Protein AF-A0A6U8JDJ1-F1 (afdb_monomer_lite)

Sequence (340 aa):
MARESPPPYQLLPGDPFNLTLGVLVASLLAACKRVPGLAPLVQWQLNAYTNWNLIFIMLRLALKQKQWDPFLAVNSVGILVGFRTAMAQGIDENMRTKIRHLGLPLSRRTFVCLDHLLHTVPPALLVSHLVRRRKRVPLLNIVYVIGLSTWFNFRQSGLAHAPRRVPRLPELPMVCVHRQSGHLDASEIYVPHPWRRTWAREAASHPCRKPPWPLTSSLRRAASCARCPAEPSISHNFRRVQVSILVGCAATPPLVDALIRKERWRVLALASAMLLPYLSSSLDPRLRQRYFFEFQLQRLRKEEESRTCEDAPRSVTPGGAFRSRPTGARQVGRCNTTEL

Radius of gyration: 26.6 Å; chains: 1; bounding box: 69×68×70 Å

Secondary structure (DSSP, 8-state):
---PPPPTT--STT-TT-HHHHHHHHHHHHHGGG-TT--HHHHHHHT-HHHHHHHHHHHHHHTT-GGGHHHHHHHHHHHHHHHHHHHHTTHHHHHHHHHHHTT----HHHHHHHHHHHHTHHHHHHHHHHHHTT----THHHHHHHHHHHHHHHHHHGGG-S------PPP--------------GGG-SS--TTHHHHHHHHHHS--PPPSS---HHHHHHHHTT------SHHHHHHHHHHHHHHHHHHHHHHHHHHHHT-HHHHHHHHHHHHHHHHHHHT-HHHHHHHHHHHHHHHHHHHHHHHHHHSS----------------------------

Foldseek 3Di:
DDPDDAQFPQPDPPPNQSVVVVVVLLVVLLVCLDDPPDDPVVNLCSLDPLNSLVVVVVCCVVSVRLSCLLLSLLLLLLQLLLVLLQVLLPVLVVLQVLCVVSVHRDDSVRSVVVCCVSRVVRNVVSLVVCLVVVNFRDLVSLVVSVVSLLVSLCSVQVPLDPPPPPPDDPDDPDPDPDDPPRPPPCSSCSDPSLCNVVVVVVVVPPDPPDDPDDDDPVVVVVVVVPPPPPPPPPNPSSVLSVVLSSLSSNLRRQLSVCSNVVVVVSVVVSVVSSCVSSCVSNVDPVSNVVVVVVSVVVVVVVVVVVVCVVPPPPPPPPPPPDDDDDDDDDDDDDDDDDDD

Structure (mmCIF, N/CA/C/O backbone):
data_AF-A0A6U8JDJ1-F1
#
_entry.id   AF-A0A6U8JDJ1-F1
#
loop_
_atom_site.group_PDB
_atom_site.id
_atom_site.type_symbol
_atom_site.label_atom_id
_atom_site.label_alt_id
_atom_site.label_comp_id
_atom_site.label_asym_id
_atom_site.label_entity_id
_atom_site.label_seq_id
_atom_site.pdbx_PDB_ins_code
_atom_site.Cartn_x
_atom_site.Cartn_y
_atom_site.Cartn_z
_atom_site.occupancy
_atom_site.B_iso_or_equiv
_atom_site.auth_seq_id
_at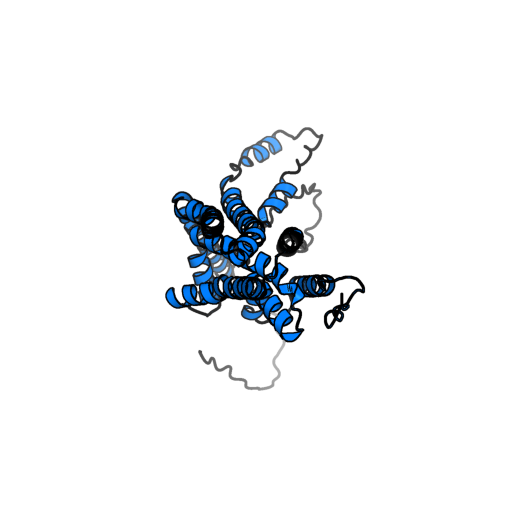om_site.auth_comp_id
_atom_site.auth_asym_id
_atom_site.auth_atom_id
_atom_site.pdbx_PDB_model_num
ATOM 1 N N . MET A 1 1 ? -11.623 -4.518 35.419 1.00 47.91 1 MET A N 1
ATOM 2 C CA . MET A 1 1 ? -11.451 -4.755 33.968 1.00 47.91 1 MET A CA 1
ATOM 3 C C . MET A 1 1 ? -10.901 -6.160 33.791 1.00 47.91 1 MET A C 1
ATOM 5 O O . MET A 1 1 ? -9.871 -6.450 34.384 1.00 47.91 1 MET A O 1
ATOM 9 N N . ALA A 1 2 ? -11.596 -7.045 33.071 1.00 54.41 2 ALA A N 1
ATOM 10 C CA . ALA A 1 2 ? -11.065 -8.377 32.779 1.00 54.41 2 ALA A CA 1
ATOM 11 C C . ALA A 1 2 ? -9.765 -8.234 31.968 1.00 54.41 2 ALA A C 1
ATOM 13 O O . ALA A 1 2 ? -9.735 -7.463 31.008 1.00 54.41 2 ALA A O 1
ATOM 14 N N . ARG A 1 3 ? -8.688 -8.925 32.368 1.00 67.31 3 ARG A N 1
ATOM 15 C CA . ARG A 1 3 ? -7.466 -9.001 31.554 1.00 67.31 3 ARG A CA 1
ATOM 16 C C . ARG A 1 3 ? -7.842 -9.684 30.241 1.00 67.31 3 ARG A C 1
ATOM 18 O O . ARG A 1 3 ? -8.241 -10.846 30.259 1.00 67.31 3 ARG A O 1
ATOM 25 N N . GLU A 1 4 ? -7.744 -8.965 29.125 1.00 75.00 4 GLU A N 1
ATOM 26 C CA . GLU A 1 4 ? -7.825 -9.600 27.811 1.00 75.00 4 GLU A CA 1
ATOM 27 C C . GLU A 1 4 ? -6.741 -10.681 27.740 1.00 75.00 4 GLU A C 1
ATOM 29 O O . GLU A 1 4 ? -5.595 -10.456 28.141 1.00 75.00 4 GLU A O 1
ATOM 34 N N . SER A 1 5 ? -7.115 -11.873 27.274 1.00 79.62 5 SER A N 1
ATOM 35 C CA . SER A 1 5 ? -6.155 -12.945 27.021 1.00 79.62 5 SER A CA 1
ATOM 36 C C . SER A 1 5 ? -5.061 -12.433 26.078 1.00 79.62 5 SER A C 1
ATOM 38 O O . SER A 1 5 ? -5.398 -11.720 25.124 1.00 79.62 5 SER A O 1
ATOM 40 N N . PRO A 1 6 ? -3.784 -12.802 26.294 1.00 82.50 6 PRO A N 1
ATOM 41 C CA . PRO A 1 6 ? -2.705 -12.371 25.418 1.00 82.50 6 PRO A CA 1
ATOM 42 C C . PRO A 1 6 ? -3.015 -12.749 23.961 1.00 82.50 6 PRO A C 1
ATOM 44 O O . PRO A 1 6 ? -3.650 -13.784 23.712 1.00 82.50 6 PRO A O 1
ATOM 47 N N . PRO A 1 7 ? -2.610 -11.920 22.984 1.00 84.44 7 PRO A N 1
ATOM 48 C CA . PRO A 1 7 ? -2.824 -12.242 21.585 1.00 84.44 7 PRO A CA 1
ATOM 49 C C . PRO A 1 7 ? -2.149 -13.579 21.237 1.00 84.44 7 PRO A C 1
ATOM 51 O O . PRO A 1 7 ? -1.075 -13.888 21.759 1.00 84.44 7 PRO A O 1
ATOM 54 N N . PRO A 1 8 ? -2.747 -14.391 20.348 1.00 84.56 8 PRO A N 1
ATOM 55 C CA . PRO A 1 8 ? -2.144 -15.657 19.948 1.00 84.56 8 PRO A CA 1
ATOM 56 C C . PRO A 1 8 ? -0.771 -15.407 19.312 1.00 84.56 8 PRO A C 1
ATOM 58 O O . PRO A 1 8 ? -0.584 -14.405 18.622 1.00 84.56 8 PRO A O 1
ATOM 61 N N . TYR A 1 9 ? 0.184 -16.318 19.515 1.00 86.25 9 TYR A N 1
ATOM 62 C CA . TYR A 1 9 ? 1.546 -16.212 18.966 1.00 86.25 9 TYR A CA 1
ATOM 63 C C . TYR A 1 9 ? 2.287 -14.920 19.365 1.00 86.25 9 TYR A C 1
ATOM 65 O O . TYR A 1 9 ? 3.075 -14.385 18.580 1.00 86.25 9 TYR A O 1
ATOM 73 N N . GLN A 1 10 ? 2.011 -14.378 20.556 1.00 88.31 10 GLN A N 1
ATOM 74 C CA . GLN A 1 10 ? 2.751 -13.239 21.094 1.00 88.31 10 GLN A CA 1
ATOM 75 C C . GLN A 1 10 ? 4.210 -13.637 21.339 1.00 88.31 10 GLN A C 1
ATOM 77 O O . GLN A 1 10 ? 4.482 -14.534 22.132 1.00 88.31 10 GLN A O 1
ATOM 82 N N . LEU A 1 11 ? 5.142 -12.973 20.648 1.00 86.56 11 LEU A N 1
ATOM 83 C CA . LEU A 1 11 ? 6.570 -13.296 20.756 1.00 86.56 11 LEU A CA 1
ATOM 84 C C . LEU A 1 11 ? 7.240 -12.652 21.974 1.00 86.56 11 LEU A C 1
ATOM 86 O O . LEU A 1 11 ? 8.159 -13.235 22.539 1.00 86.56 11 LEU A O 1
ATOM 90 N N . LEU A 1 12 ? 6.797 -11.454 22.367 1.00 87.38 12 LEU A N 1
ATOM 91 C CA . LEU A 1 12 ? 7.345 -10.722 23.509 1.00 87.38 12 LEU A CA 1
ATOM 92 C C . LEU A 1 12 ? 6.246 -10.406 24.530 1.00 87.38 12 LEU A C 1
ATOM 94 O O . LEU A 1 12 ? 5.238 -9.790 24.159 1.00 87.38 12 LEU A O 1
ATOM 98 N N . PRO A 1 13 ? 6.436 -10.763 25.814 1.00 85.44 13 PRO A N 1
ATOM 99 C CA . PRO A 1 13 ? 5.569 -10.293 26.885 1.00 85.44 13 PRO A CA 1
ATOM 100 C C . PRO A 1 13 ? 5.524 -8.761 26.895 1.00 85.44 13 PRO A C 1
ATOM 102 O O . PRO A 1 13 ? 6.560 -8.103 26.860 1.00 85.44 13 PRO A O 1
ATOM 105 N N . GLY A 1 14 ? 4.322 -8.187 26.929 1.00 84.56 14 GLY A N 1
ATOM 106 C CA . GLY A 1 14 ? 4.145 -6.731 26.961 1.00 84.56 14 GLY A CA 1
ATOM 107 C C . GLY A 1 14 ? 4.089 -6.040 25.596 1.00 84.56 14 GLY A C 1
ATOM 108 O O . GLY A 1 14 ? 3.988 -4.820 25.564 1.00 84.56 14 GLY A O 1
ATOM 109 N N . ASP A 1 15 ? 4.089 -6.780 24.482 1.00 84.31 15 ASP A N 1
ATOM 110 C CA . ASP A 1 15 ? 3.757 -6.238 23.157 1.00 84.31 15 ASP A CA 1
ATOM 111 C C . ASP A 1 15 ? 2.248 -6.400 22.874 1.00 84.31 15 ASP A C 1
ATOM 113 O O . ASP A 1 15 ? 1.834 -7.443 22.353 1.00 84.31 15 ASP A O 1
ATOM 117 N N . PRO A 1 16 ? 1.391 -5.411 23.208 1.00 81.69 16 PRO A N 1
ATOM 118 C CA . PRO A 1 16 ? -0.062 -5.539 23.060 1.00 81.69 16 PRO A CA 1
ATOM 119 C C . PRO A 1 16 ? -0.509 -5.629 21.595 1.00 81.69 16 PRO A C 1
ATOM 121 O O . PRO A 1 16 ? -1.644 -6.010 21.309 1.00 81.69 16 PRO A O 1
ATOM 124 N N . PHE A 1 17 ? 0.366 -5.272 20.655 1.00 84.62 17 PHE A N 1
ATOM 125 C CA . PHE A 1 17 ? 0.072 -5.240 19.229 1.00 84.62 17 PHE A CA 1
ATOM 126 C C . PHE A 1 17 ? 0.720 -6.409 18.469 1.00 84.62 17 PHE A C 1
ATOM 128 O O . PHE A 1 17 ? 0.460 -6.568 17.277 1.00 84.62 17 PHE A O 1
ATOM 135 N N . ASN A 1 18 ? 1.512 -7.254 19.140 1.00 88.56 18 ASN A N 1
ATOM 136 C CA . ASN A 1 18 ? 2.359 -8.280 18.520 1.00 88.56 18 ASN A CA 1
ATOM 137 C C . ASN A 1 18 ? 3.120 -7.730 17.294 1.00 88.56 18 ASN A C 1
ATOM 139 O O . ASN A 1 18 ? 3.155 -8.344 16.222 1.00 88.56 18 ASN A O 1
ATOM 143 N N . LEU A 1 19 ? 3.644 -6.510 17.432 1.00 82.31 19 LEU A N 1
ATOM 144 C CA . LEU A 1 19 ? 4.438 -5.815 16.425 1.00 82.31 19 LEU A CA 1
ATOM 145 C C . LEU A 1 19 ? 5.733 -6.555 16.142 1.00 82.31 19 LEU A C 1
ATOM 147 O O . LEU A 1 19 ? 6.158 -6.559 14.992 1.00 82.31 19 LEU A O 1
ATOM 151 N N . THR A 1 20 ? 6.331 -7.217 17.134 1.00 86.19 20 THR A N 1
ATOM 152 C CA . THR A 1 20 ? 7.557 -7.996 16.922 1.00 86.19 20 THR A CA 1
ATOM 153 C C . THR A 1 20 ? 7.346 -9.078 15.867 1.00 86.19 20 THR A C 1
ATOM 155 O O . THR A 1 20 ? 8.159 -9.205 14.952 1.00 86.19 20 THR A O 1
ATOM 158 N N . LEU A 1 21 ? 6.217 -9.797 15.914 1.00 89.06 21 LEU A N 1
ATOM 159 C CA . LEU A 1 21 ? 5.868 -10.767 14.874 1.00 89.06 21 LEU A CA 1
ATOM 160 C C . LEU A 1 21 ? 5.671 -10.082 13.512 1.00 89.06 21 LEU A C 1
ATOM 162 O O . LEU A 1 21 ? 6.158 -10.575 12.497 1.00 89.06 21 LEU A O 1
ATOM 166 N N . GLY A 1 22 ? 5.004 -8.926 13.485 1.00 86.00 22 GLY A N 1
ATOM 167 C CA . GLY A 1 22 ? 4.817 -8.146 12.259 1.00 86.00 22 GLY A CA 1
ATOM 168 C C . GLY A 1 22 ? 6.142 -7.702 11.626 1.00 86.00 22 GLY A C 1
ATOM 169 O O . GLY A 1 22 ? 6.340 -7.861 10.422 1.00 86.00 22 GLY A O 1
ATOM 170 N N . VAL A 1 23 ? 7.078 -7.202 12.437 1.00 82.81 23 VAL A N 1
ATOM 171 C CA . VAL A 1 23 ? 8.423 -6.780 12.015 1.00 82.81 23 VAL A CA 1
ATOM 172 C C . VAL A 1 23 ? 9.252 -7.970 11.533 1.00 82.81 23 VAL A C 1
ATOM 174 O O . VAL A 1 23 ? 9.941 -7.851 10.517 1.00 82.81 23 VAL A O 1
ATOM 177 N N . LEU A 1 24 ? 9.160 -9.123 12.202 1.00 87.38 24 LEU A N 1
ATOM 178 C CA . LEU A 1 24 ? 9.813 -10.359 11.769 1.00 87.38 24 LEU A CA 1
ATOM 179 C C . LEU A 1 24 ? 9.325 -10.768 10.373 1.00 87.38 24 LEU A C 1
ATOM 181 O O . LEU A 1 24 ? 10.136 -10.955 9.469 1.00 87.38 24 LEU A O 1
ATOM 185 N N . VAL A 1 25 ? 8.005 -10.830 10.171 1.00 88.75 25 VAL A N 1
ATOM 186 C CA . VAL A 1 25 ? 7.391 -11.151 8.872 1.00 88.75 25 VAL A CA 1
ATOM 187 C C . VAL A 1 25 ? 7.828 -10.156 7.798 1.00 88.75 25 VAL A C 1
ATOM 189 O O . VAL A 1 25 ? 8.240 -10.564 6.715 1.00 88.75 25 VAL A O 1
ATOM 192 N N . ALA A 1 26 ? 7.797 -8.855 8.095 1.00 82.75 26 ALA A N 1
ATOM 193 C CA . ALA A 1 26 ? 8.284 -7.815 7.189 1.00 82.75 26 ALA A CA 1
ATOM 194 C C . ALA A 1 26 ? 9.745 -8.038 6.786 1.00 82.75 26 ALA A C 1
ATOM 196 O O . ALA A 1 26 ? 10.100 -7.940 5.611 1.00 82.75 26 ALA A O 1
ATOM 197 N N . SER A 1 27 ? 10.595 -8.332 7.767 1.00 81.88 27 SER A N 1
ATOM 198 C CA . SER A 1 27 ? 12.024 -8.552 7.559 1.00 81.88 27 SER A CA 1
ATOM 199 C C . SER A 1 27 ? 12.274 -9.795 6.710 1.00 81.88 27 SER A C 1
ATOM 201 O O . SER A 1 27 ? 13.091 -9.744 5.791 1.00 81.88 27 SER A O 1
ATOM 203 N N . LEU A 1 28 ? 11.519 -10.872 6.951 1.00 85.75 28 LEU A N 1
ATOM 204 C CA . LEU A 1 28 ? 11.553 -12.092 6.146 1.00 85.75 28 LEU A CA 1
ATOM 205 C C . LEU A 1 28 ? 11.114 -11.825 4.706 1.00 85.75 28 LEU A C 1
ATOM 207 O O . LEU A 1 28 ? 11.851 -12.157 3.785 1.00 85.75 28 LEU A O 1
ATOM 211 N N . LEU A 1 29 ? 9.985 -11.145 4.488 1.00 83.81 29 LEU A N 1
ATOM 212 C CA . LEU A 1 29 ? 9.530 -10.772 3.143 1.00 83.81 29 LEU A CA 1
ATOM 213 C C . LEU A 1 29 ? 10.579 -9.933 2.398 1.00 83.81 29 LEU A C 1
ATOM 215 O O . LEU A 1 29 ? 10.871 -10.190 1.229 1.00 83.81 29 LEU A O 1
ATOM 219 N N . ALA A 1 30 ? 11.218 -8.985 3.090 1.00 78.31 30 ALA A N 1
ATOM 220 C CA . ALA A 1 30 ? 12.306 -8.192 2.525 1.00 78.31 30 ALA A CA 1
ATOM 221 C C . ALA A 1 30 ? 13.578 -9.004 2.235 1.00 78.31 30 ALA A C 1
ATOM 223 O O . ALA A 1 30 ? 14.316 -8.661 1.307 1.00 78.31 30 ALA A O 1
ATOM 224 N N . ALA A 1 31 ? 13.855 -10.058 3.004 1.00 81.12 31 ALA A N 1
ATOM 225 C CA . ALA A 1 31 ? 14.973 -10.969 2.769 1.00 81.12 31 ALA A CA 1
ATOM 226 C C . ALA A 1 31 ? 14.689 -11.939 1.607 1.00 81.12 31 ALA A C 1
ATOM 228 O O . ALA A 1 31 ? 15.566 -12.174 0.777 1.00 81.12 31 ALA A O 1
ATOM 229 N N . CYS A 1 32 ? 13.449 -12.415 1.473 1.00 81.12 32 CYS A N 1
ATOM 230 C CA . CYS A 1 32 ? 13.005 -13.344 0.428 1.00 81.12 32 CYS A CA 1
ATOM 231 C C . CYS A 1 32 ? 12.887 -12.710 -0.972 1.00 81.12 32 CYS A C 1
ATOM 233 O O . CYS A 1 32 ? 12.524 -13.382 -1.934 1.00 81.12 32 CYS A O 1
ATOM 235 N N . LYS A 1 33 ? 13.241 -11.430 -1.124 1.00 73.06 33 LYS A N 1
ATOM 236 C CA . LYS A 1 33 ? 13.216 -10.695 -2.397 1.00 73.06 33 LYS A CA 1
ATOM 237 C C . LYS A 1 33 ? 14.041 -11.369 -3.517 1.00 73.06 33 LYS A C 1
ATOM 239 O O . LYS A 1 33 ? 13.756 -11.217 -4.706 1.00 73.06 33 LYS A O 1
ATOM 244 N N . ARG A 1 34 ? 15.117 -12.073 -3.154 1.00 72.81 34 ARG A N 1
ATOM 245 C CA . ARG A 1 34 ? 16.086 -12.666 -4.093 1.00 72.81 34 ARG A CA 1
ATOM 246 C C . ARG A 1 34 ? 16.397 -14.116 -3.739 1.00 72.81 34 ARG A C 1
ATOM 248 O O . ARG A 1 34 ? 17.555 -14.469 -3.550 1.00 72.81 34 ARG A O 1
ATOM 255 N N . VAL A 1 35 ? 15.364 -14.943 -3.634 1.00 81.25 35 VAL A N 1
ATOM 256 C CA . VAL A 1 35 ? 15.566 -16.392 -3.528 1.00 81.25 35 VAL A CA 1
ATOM 257 C C . VAL A 1 35 ? 15.955 -16.922 -4.918 1.00 81.25 35 VAL A C 1
ATOM 259 O O . VAL A 1 35 ? 15.162 -16.773 -5.854 1.00 81.25 35 VAL A O 1
ATOM 262 N N . PRO A 1 36 ? 17.172 -17.473 -5.093 1.00 82.75 36 PRO A N 1
ATOM 263 C CA . PRO A 1 36 ? 17.587 -18.051 -6.366 1.00 82.75 36 PRO A CA 1
ATOM 264 C C . PRO A 1 36 ? 16.694 -19.245 -6.729 1.00 82.75 36 PRO A C 1
ATOM 266 O O . PRO A 1 36 ? 16.242 -19.977 -5.852 1.00 82.75 36 PRO A O 1
ATOM 269 N N . GLY A 1 37 ? 16.430 -19.428 -8.024 1.00 85.19 37 GLY A N 1
ATOM 270 C CA . GLY A 1 37 ? 15.608 -20.532 -8.532 1.00 85.19 37 GLY A CA 1
ATOM 271 C C . GLY A 1 37 ? 14.093 -20.297 -8.509 1.00 85.19 37 GLY A C 1
ATOM 272 O O . GLY A 1 37 ? 13.351 -21.141 -9.002 1.00 85.19 37 GLY A O 1
ATOM 273 N N . LEU A 1 38 ? 13.605 -19.159 -7.995 1.00 81.94 38 LEU A N 1
ATOM 274 C CA . LEU A 1 38 ? 12.189 -18.805 -8.134 1.00 81.94 38 LEU A CA 1
ATOM 275 C C . LEU A 1 38 ? 11.850 -18.396 -9.570 1.00 81.94 38 LEU A C 1
ATOM 277 O O . LEU A 1 38 ? 12.610 -17.682 -10.224 1.00 81.94 38 LEU A O 1
ATOM 281 N N . ALA A 1 39 ? 10.654 -18.779 -10.025 1.00 83.12 39 ALA A N 1
ATOM 282 C CA . ALA A 1 39 ? 10.122 -18.315 -11.300 1.00 83.12 39 ALA A CA 1
ATOM 283 C C . ALA A 1 39 ? 10.055 -16.769 -11.331 1.00 83.12 39 ALA A C 1
ATOM 285 O O . ALA A 1 39 ? 9.651 -16.164 -10.326 1.00 83.12 39 ALA A O 1
ATOM 286 N N . PRO A 1 40 ? 10.366 -16.111 -12.468 1.00 78.31 40 PRO A N 1
ATOM 287 C CA . PRO A 1 40 ? 10.390 -14.648 -12.570 1.00 78.31 40 PRO A CA 1
ATOM 288 C C . PRO A 1 40 ? 9.095 -13.975 -12.109 1.00 78.31 40 PRO A C 1
ATOM 290 O O . PRO A 1 40 ? 9.135 -12.932 -11.460 1.00 78.31 40 PRO A O 1
ATOM 293 N N . LEU A 1 41 ? 7.942 -14.599 -12.380 1.00 76.50 41 LEU A N 1
ATOM 294 C CA . LEU A 1 41 ? 6.643 -14.110 -11.926 1.00 76.50 41 LEU A CA 1
ATOM 295 C C . LEU A 1 41 ? 6.535 -14.110 -10.396 1.00 76.50 41 LEU A C 1
ATOM 297 O O . LEU A 1 41 ? 6.103 -13.121 -9.814 1.00 76.50 41 LEU A O 1
ATOM 301 N N . VAL A 1 42 ? 6.960 -15.185 -9.728 1.00 80.50 42 VAL A N 1
ATOM 302 C CA . VAL A 1 42 ? 6.922 -15.285 -8.260 1.00 80.50 42 VAL A CA 1
ATOM 303 C C . VAL A 1 42 ? 7.869 -14.266 -7.641 1.00 80.50 42 VAL A C 1
ATOM 305 O O . VAL A 1 42 ? 7.486 -13.538 -6.727 1.00 80.50 42 VAL A O 1
ATOM 308 N N . GLN A 1 43 ? 9.080 -14.147 -8.182 1.00 81.38 43 GLN A N 1
ATOM 309 C CA . GLN A 1 43 ? 10.039 -13.145 -7.730 1.00 81.38 43 GLN A CA 1
ATOM 310 C C . GLN A 1 43 ? 9.495 -11.722 -7.920 1.00 81.38 43 GLN A C 1
ATOM 312 O O . GLN A 1 43 ? 9.626 -10.874 -7.038 1.00 81.38 43 GLN A O 1
ATOM 317 N N . TRP A 1 44 ? 8.826 -11.461 -9.042 1.00 75.56 44 TRP A N 1
ATOM 318 C CA . TRP A 1 44 ? 8.152 -10.195 -9.302 1.00 75.56 44 TRP A CA 1
ATOM 319 C C . TRP A 1 44 ? 7.037 -9.911 -8.290 1.00 75.56 44 TRP A C 1
ATOM 321 O O . TRP A 1 44 ? 6.986 -8.809 -7.742 1.00 75.56 44 TRP A O 1
ATOM 331 N N . GLN A 1 45 ? 6.217 -10.908 -7.951 1.00 78.75 45 GLN A N 1
ATOM 332 C CA . GLN A 1 45 ? 5.194 -10.770 -6.915 1.00 78.75 45 GLN A CA 1
ATOM 333 C C . GLN A 1 45 ? 5.805 -10.563 -5.515 1.00 78.75 45 GLN A C 1
ATOM 335 O O . GLN A 1 45 ? 5.266 -9.788 -4.729 1.00 78.75 45 GLN A O 1
ATOM 340 N N . LEU A 1 46 ? 6.949 -11.172 -5.193 1.00 77.50 46 LEU A N 1
ATOM 341 C CA . LEU A 1 46 ? 7.666 -10.921 -3.933 1.00 77.50 46 LEU A CA 1
ATOM 342 C C . LEU A 1 46 ? 8.319 -9.534 -3.886 1.00 77.50 46 LEU A C 1
ATOM 344 O O . LEU A 1 46 ? 8.586 -9.019 -2.806 1.00 77.50 46 LEU A O 1
ATOM 348 N N . ASN A 1 47 ? 8.543 -8.903 -5.037 1.00 77.12 47 ASN A N 1
ATOM 349 C CA . ASN A 1 47 ? 9.035 -7.528 -5.133 1.00 77.12 47 ASN A CA 1
ATOM 350 C C . ASN A 1 47 ? 7.923 -6.479 -4.992 1.00 77.12 47 ASN A C 1
ATOM 352 O O . ASN A 1 47 ? 8.211 -5.286 -4.852 1.00 77.12 47 ASN A O 1
ATOM 356 N N . ALA A 1 48 ? 6.663 -6.908 -5.046 1.00 77.06 48 ALA A N 1
ATOM 357 C CA . ALA A 1 48 ? 5.498 -6.051 -4.985 1.00 77.06 48 ALA A CA 1
ATOM 358 C C . ALA A 1 48 ? 5.101 -5.730 -3.544 1.00 77.06 48 ALA A C 1
ATOM 360 O O . ALA A 1 48 ? 4.584 -6.574 -2.815 1.00 77.06 48 ALA A O 1
ATOM 361 N N . TYR A 1 49 ? 5.244 -4.462 -3.163 1.00 72.94 49 TYR A N 1
ATOM 362 C CA . TYR A 1 49 ? 4.809 -3.984 -1.849 1.00 72.94 49 TYR A CA 1
ATOM 363 C C . TYR A 1 49 ? 3.315 -4.236 -1.577 1.00 72.94 49 TYR A C 1
ATOM 365 O O . TYR A 1 49 ? 2.890 -4.497 -0.454 1.00 72.94 49 TYR A O 1
ATOM 373 N N . THR A 1 50 ? 2.511 -4.197 -2.632 1.00 78.62 50 THR A N 1
ATOM 374 C CA . THR A 1 50 ? 1.064 -4.413 -2.588 1.00 78.62 50 THR A CA 1
ATOM 375 C C . THR A 1 50 ? 0.732 -5.848 -2.208 1.00 78.62 50 THR A C 1
ATOM 377 O O . THR A 1 50 ? -0.151 -6.080 -1.385 1.00 78.62 50 THR A O 1
ATOM 380 N N . ASN A 1 51 ? 1.525 -6.806 -2.685 1.00 84.12 51 ASN A N 1
ATOM 381 C CA . ASN A 1 51 ? 1.403 -8.195 -2.270 1.00 84.12 51 ASN A CA 1
ATOM 382 C C . ASN A 1 51 ? 1.849 -8.406 -0.838 1.00 84.12 51 ASN A C 1
ATOM 384 O O . ASN A 1 51 ? 1.261 -9.230 -0.154 1.00 84.12 51 ASN A O 1
ATOM 388 N N . TRP A 1 52 ? 2.840 -7.663 -0.348 1.00 85.69 52 TRP A N 1
ATOM 389 C CA . TRP A 1 52 ? 3.204 -7.754 1.064 1.00 85.69 52 TRP A CA 1
ATOM 390 C C . TRP A 1 52 ? 2.055 -7.307 1.952 1.00 85.69 52 TRP A C 1
ATOM 392 O O . TRP A 1 52 ? 1.760 -7.982 2.931 1.00 85.69 52 TRP A O 1
ATOM 402 N N . ASN A 1 53 ? 1.343 -6.240 1.579 1.00 89.31 53 ASN A N 1
ATOM 403 C CA . ASN A 1 53 ? 0.135 -5.836 2.291 1.00 89.31 53 ASN A CA 1
ATOM 404 C C . ASN A 1 53 ? -0.931 -6.945 2.292 1.00 89.31 53 ASN A C 1
ATOM 406 O O . ASN A 1 53 ? -1.521 -7.225 3.333 1.00 89.31 53 ASN A O 1
ATOM 410 N N . LEU A 1 54 ? -1.132 -7.631 1.163 1.00 90.44 54 LEU A N 1
ATOM 411 C CA . LEU A 1 54 ? -2.028 -8.788 1.104 1.00 90.44 54 LEU A CA 1
ATOM 412 C C . LEU A 1 54 ? -1.538 -9.959 1.956 1.00 90.44 54 LEU A C 1
ATOM 414 O O . LEU A 1 54 ? -2.335 -10.540 2.681 1.00 90.44 54 LEU A O 1
ATOM 418 N N . ILE A 1 55 ? -0.244 -10.279 1.928 1.00 90.31 55 ILE A N 1
ATOM 419 C CA . ILE A 1 55 ? 0.355 -11.324 2.766 1.00 90.31 55 ILE A CA 1
ATOM 420 C C . ILE A 1 55 ? 0.147 -10.987 4.242 1.00 90.31 55 ILE A C 1
ATOM 422 O O . ILE A 1 55 ? -0.277 -11.846 5.006 1.00 90.31 55 ILE A O 1
ATOM 426 N N . PHE A 1 56 ? 0.362 -9.736 4.644 1.00 91.12 56 PHE A N 1
ATOM 427 C CA . PHE A 1 56 ? 0.090 -9.285 6.003 1.00 91.12 56 PHE A CA 1
ATOM 428 C C . PHE A 1 56 ? -1.384 -9.438 6.391 1.00 91.12 56 PHE A C 1
ATOM 430 O O . PHE A 1 56 ? -1.677 -9.871 7.505 1.00 91.12 56 PHE A O 1
ATOM 437 N N . ILE A 1 57 ? -2.314 -9.134 5.483 1.00 93.44 57 ILE A N 1
ATOM 438 C CA . ILE A 1 57 ? -3.748 -9.356 5.705 1.00 93.44 57 ILE A CA 1
ATOM 439 C C . ILE A 1 57 ? -4.046 -10.854 5.835 1.00 93.44 57 ILE A C 1
ATOM 441 O O . ILE A 1 57 ? -4.720 -11.253 6.782 1.00 93.44 57 ILE A O 1
ATOM 445 N N . MET A 1 58 ? -3.512 -11.693 4.948 1.00 93.56 58 MET A N 1
ATOM 446 C CA . MET A 1 58 ? -3.698 -13.147 4.984 1.00 93.56 58 MET A CA 1
ATOM 447 C C . MET A 1 58 ? -3.130 -13.757 6.268 1.00 93.56 58 MET A C 1
ATOM 449 O O . MET A 1 58 ? -3.817 -14.529 6.932 1.00 93.56 58 MET A O 1
ATOM 453 N N . LEU A 1 59 ? -1.925 -13.356 6.681 1.00 93.00 59 LEU A N 1
ATOM 454 C CA . LEU A 1 59 ? -1.314 -13.776 7.943 1.00 93.00 59 LEU A CA 1
ATOM 455 C C . LEU A 1 59 ? -2.113 -13.285 9.144 1.00 93.00 59 LEU A C 1
ATOM 457 O O . LEU A 1 59 ? -2.327 -14.044 10.085 1.00 93.00 59 LEU A O 1
ATOM 461 N N . ARG A 1 60 ? -2.637 -12.056 9.100 1.00 93.38 60 ARG A N 1
ATOM 462 C CA . ARG A 1 60 ? -3.565 -11.569 10.122 1.00 93.38 60 ARG A CA 1
ATOM 463 C C . ARG A 1 60 ? -4.782 -12.480 10.240 1.00 93.38 60 ARG A C 1
ATOM 465 O O . ARG A 1 60 ? -5.221 -12.742 11.360 1.00 93.38 60 ARG A O 1
ATOM 472 N N . LEU A 1 61 ? -5.369 -12.913 9.119 1.00 94.31 61 LEU A N 1
ATOM 473 C CA . LEU A 1 61 ? -6.531 -13.807 9.123 1.00 94.31 61 LEU A CA 1
ATOM 474 C C . LEU A 1 61 ? -6.152 -15.182 9.690 1.00 94.31 61 LEU A C 1
ATOM 476 O O . LEU A 1 61 ? -6.787 -15.634 10.641 1.00 94.31 61 LEU A O 1
ATOM 480 N N . ALA A 1 62 ? -5.096 -15.795 9.152 1.00 94.06 62 ALA A N 1
ATOM 481 C CA . ALA A 1 62 ? -4.632 -17.131 9.518 1.00 94.06 62 ALA A CA 1
ATOM 482 C C . ALA A 1 62 ? -4.209 -17.225 10.992 1.00 94.06 62 ALA A C 1
ATOM 484 O O . ALA A 1 62 ? -4.639 -18.122 11.712 1.00 94.06 62 ALA A O 1
ATOM 485 N N . LEU A 1 63 ? -3.430 -16.253 11.468 1.00 92.62 63 LEU A N 1
ATOM 486 C CA . LEU A 1 63 ? -2.899 -16.215 12.832 1.00 92.62 63 LEU A CA 1
ATOM 487 C C . LEU A 1 63 ? -3.830 -15.493 13.816 1.00 92.62 63 LEU A C 1
ATOM 489 O O . LEU A 1 63 ? -3.452 -15.270 14.964 1.00 92.62 63 LEU A O 1
ATOM 493 N N . LYS A 1 64 ? -5.034 -15.092 13.379 1.00 92.75 64 LYS A N 1
ATOM 494 C CA . LYS A 1 64 ? -6.050 -14.388 14.185 1.00 92.75 64 LYS A CA 1
ATOM 495 C C . LYS A 1 64 ? -5.537 -13.101 14.866 1.00 92.75 64 LYS A C 1
ATOM 497 O O . LYS A 1 64 ? -6.039 -12.718 15.923 1.00 92.75 64 LYS A O 1
ATOM 502 N N . GLN A 1 65 ? -4.604 -12.381 14.237 1.00 93.31 65 GLN A N 1
ATOM 503 C CA . GLN A 1 65 ? -3.955 -11.171 14.777 1.00 93.31 65 GLN A CA 1
ATOM 504 C C . GLN A 1 65 ? -4.833 -9.910 14.633 1.00 93.31 65 GLN A C 1
ATOM 506 O O . GLN A 1 65 ? -4.484 -8.952 13.944 1.00 93.31 65 GLN A O 1
ATOM 511 N N . LYS A 1 66 ? -6.017 -9.878 15.261 1.00 92.50 66 LYS A N 1
ATOM 512 C CA . LYS A 1 66 ? -6.975 -8.744 15.169 1.00 92.50 66 LYS A CA 1
ATOM 513 C C . LYS A 1 66 ? -6.384 -7.398 15.619 1.00 92.50 66 LYS A C 1
ATOM 515 O O . LYS A 1 66 ? -6.908 -6.330 15.289 1.00 92.50 66 LYS A O 1
ATOM 520 N N . GLN A 1 67 ? -5.332 -7.422 16.422 1.00 91.69 67 GLN A N 1
ATOM 521 C CA . GLN A 1 67 ? -4.622 -6.236 16.872 1.00 91.69 67 GLN A CA 1
ATOM 522 C C . GLN A 1 67 ? -3.805 -5.560 15.760 1.00 91.69 67 GLN A C 1
ATOM 524 O O . GLN A 1 67 ? -3.524 -4.375 15.892 1.00 91.69 67 GLN A O 1
ATOM 529 N N . TRP A 1 68 ? -3.540 -6.243 14.637 1.00 94.69 68 TRP A N 1
ATOM 530 C CA . TRP A 1 68 ? -2.906 -5.655 13.450 1.00 94.69 68 TRP A CA 1
ATOM 531 C C . TRP A 1 68 ? -3.860 -4.799 12.605 1.00 94.69 68 TRP A C 1
ATOM 533 O O . TRP A 1 68 ? -3.392 -4.019 11.783 1.00 94.69 68 TRP A O 1
ATOM 543 N N . ASP A 1 69 ? -5.184 -4.892 12.802 1.00 95.31 69 ASP A N 1
ATOM 544 C CA . ASP A 1 69 ? -6.175 -4.170 11.980 1.00 95.31 69 ASP A CA 1
ATOM 545 C C . ASP A 1 69 ? -5.883 -2.658 11.840 1.00 95.31 69 ASP A C 1
ATOM 547 O O . ASP A 1 69 ? -5.927 -2.164 10.713 1.00 95.31 69 ASP A O 1
ATOM 551 N N . PRO A 1 70 ? -5.544 -1.907 12.914 1.00 95.19 70 PRO A N 1
ATOM 552 C CA . PRO A 1 70 ? -5.198 -0.488 12.803 1.00 95.19 70 PRO A CA 1
ATOM 553 C C . PRO A 1 70 ? -3.949 -0.238 11.953 1.00 95.19 70 PRO A C 1
ATOM 555 O O . PRO A 1 70 ? -3.966 0.635 11.089 1.00 95.19 70 PRO A O 1
ATOM 558 N N . PHE A 1 71 ? -2.889 -1.025 12.159 1.00 94.44 71 PHE A N 1
ATOM 559 C CA . PHE A 1 71 ? -1.652 -0.946 11.380 1.00 94.44 71 PHE A CA 1
ATOM 560 C C . PHE A 1 71 ? -1.920 -1.206 9.893 1.00 94.44 71 PHE A C 1
ATOM 562 O O . PHE A 1 71 ? -1.539 -0.408 9.035 1.00 94.44 71 PHE A O 1
ATOM 569 N N . LEU A 1 72 ? -2.639 -2.290 9.590 1.00 94.94 72 LEU A N 1
ATOM 570 C CA . LEU A 1 72 ? -2.965 -2.677 8.220 1.00 94.94 72 LEU A CA 1
ATOM 571 C C . LEU A 1 72 ? -3.879 -1.663 7.540 1.00 94.94 72 LEU A C 1
ATOM 573 O O . LEU A 1 72 ? -3.734 -1.442 6.340 1.00 94.94 72 LEU A O 1
ATOM 577 N N . ALA A 1 73 ? -4.795 -1.031 8.278 1.00 97.00 73 ALA A N 1
ATOM 578 C CA . ALA A 1 73 ? -5.642 0.028 7.741 1.00 97.00 73 ALA A CA 1
ATOM 579 C C . ALA A 1 73 ? -4.808 1.247 7.329 1.00 97.00 73 ALA A C 1
ATOM 581 O O . ALA A 1 73 ? -4.922 1.690 6.188 1.00 97.00 73 ALA A O 1
ATOM 582 N N . VAL A 1 74 ? -3.924 1.735 8.211 1.00 96.50 74 VAL A N 1
ATOM 583 C CA . VAL A 1 74 ? -3.015 2.860 7.912 1.00 96.50 74 VAL A CA 1
ATOM 584 C C . VAL A 1 74 ? -2.143 2.533 6.705 1.00 96.50 74 VAL A C 1
ATOM 586 O O . VAL A 1 74 ? -2.054 3.332 5.774 1.00 96.50 74 VAL A O 1
ATOM 589 N N . ASN A 1 75 ? -1.557 1.333 6.679 1.00 94.56 75 ASN A N 1
ATOM 590 C CA . ASN A 1 75 ? -0.728 0.902 5.564 1.00 94.56 75 ASN A CA 1
ATOM 591 C C . ASN A 1 75 ? -1.511 0.832 4.247 1.00 94.56 75 ASN A C 1
ATOM 593 O O . ASN A 1 75 ? -1.080 1.371 3.231 1.00 94.56 75 ASN A O 1
ATOM 597 N N . SER A 1 76 ? -2.686 0.201 4.267 1.00 95.62 76 SER A N 1
ATOM 598 C CA . SER A 1 76 ? -3.516 0.003 3.077 1.00 95.62 76 SER A CA 1
ATOM 599 C C . SER A 1 76 ? -4.034 1.323 2.505 1.00 95.62 76 SER A C 1
ATOM 601 O O . SER A 1 76 ? -4.076 1.482 1.288 1.00 95.62 76 SER A O 1
ATOM 603 N N . VAL A 1 77 ? -4.404 2.288 3.354 1.00 97.38 77 VAL A N 1
ATOM 604 C CA . VAL A 1 77 ? -4.824 3.623 2.900 1.00 97.38 77 VAL A CA 1
ATOM 605 C C . VAL A 1 77 ? -3.631 4.404 2.348 1.00 97.38 77 VAL A C 1
ATOM 607 O O . VAL A 1 77 ? -3.749 5.007 1.283 1.00 97.38 77 VAL A O 1
ATOM 610 N N . GLY A 1 78 ? -2.467 4.343 3.005 1.00 95.19 78 GLY A N 1
ATOM 611 C CA . GLY A 1 78 ? -1.228 4.918 2.476 1.00 95.19 78 GLY A CA 1
ATOM 612 C C . GLY A 1 78 ? -0.890 4.376 1.083 1.00 95.19 78 GLY A C 1
ATOM 613 O O . GLY A 1 78 ? -0.638 5.154 0.163 1.00 95.19 78 GLY A O 1
ATOM 614 N N . ILE A 1 79 ? -0.972 3.053 0.897 1.00 92.50 79 ILE A N 1
ATOM 615 C CA . ILE A 1 79 ? -0.804 2.386 -0.405 1.00 92.50 79 ILE A CA 1
ATOM 616 C C . ILE A 1 79 ? -1.821 2.901 -1.416 1.00 92.50 79 ILE A C 1
ATOM 618 O O . ILE A 1 79 ? -1.424 3.284 -2.511 1.00 92.50 79 ILE A O 1
ATOM 622 N N . LEU A 1 80 ? -3.110 2.932 -1.070 1.00 95.12 80 LEU A N 1
ATOM 623 C CA . LEU A 1 80 ? -4.169 3.385 -1.970 1.00 95.12 80 LEU A CA 1
ATOM 624 C C . LEU A 1 80 ? -3.901 4.802 -2.486 1.00 95.12 80 L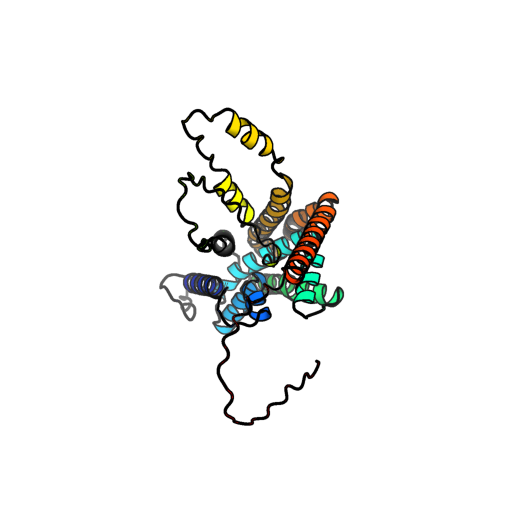EU A C 1
ATOM 626 O O . LEU A 1 80 ? -3.913 5.027 -3.696 1.00 95.12 80 LEU A O 1
ATOM 630 N N . VAL A 1 81 ? -3.641 5.750 -1.585 1.00 95.75 81 VAL A N 1
ATOM 631 C CA . VAL A 1 81 ? -3.412 7.155 -1.952 1.00 95.75 81 VAL A CA 1
ATOM 632 C C . VAL A 1 81 ? -2.117 7.296 -2.765 1.00 95.75 81 VAL A C 1
ATOM 634 O O . VAL A 1 81 ? -2.103 7.982 -3.792 1.00 95.75 81 VAL A O 1
ATOM 637 N N . GLY A 1 82 ? -1.069 6.561 -2.378 1.00 92.69 82 GLY A N 1
ATOM 638 C CA . GLY A 1 82 ? 0.187 6.428 -3.119 1.00 92.69 82 GLY A CA 1
ATOM 639 C C . GLY A 1 82 ? -0.001 5.952 -4.556 1.00 92.69 82 GLY A C 1
ATOM 640 O O . GLY A 1 82 ? 0.417 6.616 -5.506 1.00 92.69 82 GLY A O 1
ATOM 641 N N . PHE A 1 83 ? -0.664 4.811 -4.726 1.00 90.69 83 PHE A N 1
ATOM 642 C CA . PHE A 1 83 ? -0.869 4.188 -6.029 1.00 90.69 83 PHE A CA 1
ATOM 643 C C . PHE A 1 83 ? -1.779 5.007 -6.923 1.00 90.69 83 PHE A C 1
ATOM 645 O O . PHE A 1 83 ? -1.437 5.210 -8.080 1.00 90.69 83 PHE A O 1
ATOM 652 N N . ARG A 1 84 ? -2.891 5.546 -6.412 1.00 93.44 84 ARG A N 1
ATOM 653 C CA . ARG A 1 84 ? -3.762 6.418 -7.217 1.00 93.44 84 ARG A CA 1
ATOM 654 C C . ARG A 1 84 ? -2.982 7.620 -7.738 1.00 93.44 84 ARG A C 1
ATOM 656 O O . ARG A 1 84 ? -3.061 7.928 -8.925 1.00 93.44 84 ARG A O 1
ATOM 663 N N . THR A 1 85 ? -2.161 8.231 -6.887 1.00 92.50 85 THR A N 1
ATOM 664 C CA . THR A 1 85 ? -1.278 9.337 -7.279 1.00 92.50 85 THR A CA 1
ATOM 665 C C . THR A 1 85 ? -0.261 8.908 -8.340 1.00 92.50 85 THR A C 1
ATOM 667 O O . THR A 1 85 ? -0.072 9.624 -9.317 1.00 92.50 85 THR A O 1
ATOM 670 N N . ALA A 1 86 ? 0.352 7.730 -8.212 1.00 88.12 86 ALA A N 1
ATOM 671 C CA . ALA A 1 86 ? 1.274 7.202 -9.219 1.00 88.12 86 ALA A CA 1
ATOM 672 C C . ALA A 1 86 ? 0.573 6.863 -10.555 1.00 88.12 86 ALA A C 1
ATOM 674 O O . ALA A 1 86 ? 1.114 7.144 -11.623 1.00 88.12 86 ALA A O 1
ATOM 675 N N . MET A 1 87 ? -0.651 6.325 -10.518 1.00 88.25 87 MET A N 1
ATOM 676 C CA . MET A 1 87 ? -1.483 6.078 -11.707 1.00 88.25 87 MET A CA 1
ATOM 677 C C . MET A 1 87 ? -1.826 7.379 -12.430 1.00 88.25 87 MET A C 1
ATOM 679 O O . MET A 1 87 ? -1.721 7.441 -13.650 1.00 88.25 87 MET A O 1
ATOM 683 N N . ALA A 1 88 ? -2.124 8.458 -11.700 1.00 89.19 88 ALA A N 1
ATOM 684 C CA . ALA A 1 88 ? -2.317 9.779 -12.302 1.00 89.19 88 ALA A CA 1
ATOM 685 C C . ALA A 1 88 ? -1.079 10.289 -13.063 1.00 89.19 88 ALA A C 1
ATOM 687 O O . ALA A 1 88 ? -1.220 11.038 -14.033 1.00 89.19 88 ALA A O 1
ATOM 688 N N . GLN A 1 89 ? 0.116 9.858 -12.643 1.00 86.56 89 GLN A N 1
ATOM 689 C CA . GLN A 1 89 ? 1.392 10.173 -13.289 1.00 86.56 89 GLN A CA 1
ATOM 690 C C . GLN A 1 89 ? 1.702 9.274 -14.503 1.00 86.56 89 GLN A C 1
ATOM 692 O O . GLN A 1 89 ? 2.706 9.508 -15.168 1.00 86.56 89 GLN A O 1
ATOM 697 N N . GLY A 1 90 ? 0.852 8.290 -14.828 1.00 82.56 90 GLY A N 1
ATOM 698 C CA . GLY A 1 90 ? 1.006 7.415 -15.999 1.00 82.56 90 GLY A CA 1
ATOM 699 C C . GLY A 1 90 ? 1.751 6.103 -15.733 1.00 82.56 90 GLY A C 1
ATOM 700 O O . GLY A 1 90 ? 2.256 5.482 -16.666 1.00 82.56 90 GLY A O 1
ATOM 701 N N . ILE A 1 91 ? 1.857 5.665 -14.471 1.00 83.00 91 ILE A N 1
ATOM 702 C CA . ILE A 1 91 ? 2.485 4.369 -14.159 1.00 83.00 91 ILE A CA 1
ATOM 703 C C . ILE A 1 91 ? 1.657 3.168 -14.653 1.00 83.00 91 ILE A C 1
ATOM 705 O O . ILE A 1 91 ? 2.199 2.075 -14.814 1.00 83.00 91 ILE A O 1
ATOM 709 N N . ASP A 1 92 ? 0.359 3.353 -14.899 1.00 84.06 92 ASP A N 1
ATOM 710 C CA . ASP A 1 92 ? -0.565 2.298 -15.317 1.00 84.06 92 ASP A CA 1
ATOM 711 C C . ASP A 1 92 ? -0.120 1.635 -16.625 1.00 84.06 92 ASP A C 1
ATOM 713 O O . ASP A 1 92 ? -0.046 0.407 -16.705 1.00 84.06 92 ASP A O 1
ATOM 717 N N . GLU A 1 93 ? 0.248 2.430 -17.630 1.00 81.75 93 GLU A N 1
ATOM 718 C CA . GLU A 1 93 ? 0.678 1.903 -18.927 1.00 81.75 93 GLU A CA 1
ATOM 719 C C . GLU A 1 93 ? 2.029 1.180 -18.831 1.00 81.75 93 GLU A C 1
ATOM 721 O O . GLU A 1 93 ? 2.221 0.117 -19.431 1.00 81.75 93 GLU A O 1
ATOM 726 N N . ASN A 1 94 ? 2.936 1.690 -17.994 1.00 81.12 94 ASN A N 1
ATOM 727 C CA . ASN A 1 94 ? 4.229 1.056 -17.734 1.00 81.12 94 ASN A CA 1
ATOM 728 C C . ASN A 1 94 ? 4.047 -0.304 -17.048 1.00 81.12 94 ASN A C 1
ATOM 730 O O . ASN A 1 94 ? 4.675 -1.291 -17.438 1.00 81.12 94 ASN A O 1
ATOM 734 N N . MET A 1 95 ? 3.158 -0.384 -16.052 1.00 82.25 95 MET A N 1
ATOM 735 C CA . MET A 1 95 ? 2.835 -1.640 -15.375 1.00 82.25 95 MET A CA 1
ATOM 736 C C . MET A 1 95 ? 2.194 -2.638 -16.337 1.00 82.25 95 MET A C 1
ATOM 738 O O . MET A 1 95 ? 2.620 -3.791 -16.383 1.00 82.25 95 MET A O 1
ATOM 742 N N . ARG A 1 96 ? 1.220 -2.208 -17.147 1.00 86.75 96 ARG A N 1
ATOM 743 C CA . ARG A 1 96 ? 0.575 -3.070 -18.149 1.00 86.75 96 ARG A CA 1
ATOM 744 C C . ARG A 1 96 ? 1.568 -3.608 -19.171 1.00 86.75 96 ARG A C 1
ATOM 746 O O . ARG A 1 96 ? 1.533 -4.797 -19.480 1.00 86.75 96 ARG A O 1
ATOM 753 N N . THR A 1 97 ? 2.468 -2.761 -19.664 1.00 83.38 97 THR A N 1
ATOM 754 C CA . THR A 1 97 ? 3.486 -3.178 -20.635 1.00 83.38 97 THR A CA 1
ATOM 755 C C . THR A 1 97 ? 4.472 -4.158 -20.008 1.00 83.38 97 THR A C 1
ATOM 757 O O . THR A 1 97 ? 4.770 -5.194 -20.596 1.00 83.38 97 THR A O 1
ATOM 760 N N . LYS A 1 98 ? 4.907 -3.912 -18.767 1.00 80.31 98 LYS A N 1
ATOM 761 C CA . LYS A 1 98 ? 5.761 -4.848 -18.025 1.00 80.31 98 LYS A CA 1
ATOM 762 C C . LYS A 1 98 ? 5.083 -6.202 -17.804 1.00 80.31 98 LYS A C 1
ATOM 764 O O . LYS A 1 98 ? 5.711 -7.231 -18.012 1.00 80.31 98 LYS A O 1
ATOM 769 N N . ILE A 1 99 ? 3.807 -6.208 -17.426 1.00 83.56 99 ILE A N 1
ATOM 770 C CA . ILE A 1 99 ? 3.021 -7.434 -17.233 1.00 83.56 99 ILE A CA 1
ATOM 771 C C . ILE A 1 99 ? 2.874 -8.207 -18.555 1.00 83.56 99 ILE A C 1
ATOM 773 O O . ILE A 1 99 ? 3.036 -9.425 -18.576 1.00 83.56 99 ILE A O 1
ATOM 777 N N . ARG A 1 100 ? 2.698 -7.500 -19.680 1.00 86.31 100 ARG A N 1
ATOM 778 C CA . ARG A 1 100 ? 2.727 -8.105 -21.019 1.00 86.31 100 ARG A CA 1
ATOM 779 C C . ARG A 1 100 ? 4.074 -8.770 -21.321 1.00 86.31 100 ARG A C 1
ATOM 781 O O . ARG A 1 100 ? 4.077 -9.892 -21.811 1.00 86.31 100 ARG A O 1
ATOM 788 N N . HIS A 1 101 ? 5.199 -8.132 -20.990 1.00 82.19 101 HIS A N 1
ATOM 789 C CA . HIS A 1 101 ? 6.535 -8.726 -21.163 1.00 82.19 101 HIS A CA 1
ATOM 790 C C . HIS A 1 101 ? 6.788 -9.953 -20.276 1.00 82.19 101 HIS A C 1
ATOM 792 O O . HIS A 1 101 ? 7.645 -10.764 -20.601 1.00 82.19 101 HIS A O 1
ATOM 798 N N . LEU A 1 102 ? 6.038 -10.114 -19.183 1.00 80.69 102 LEU A N 1
ATOM 799 C CA . LEU A 1 102 ? 6.055 -11.326 -18.358 1.00 80.69 102 LEU A CA 1
ATOM 800 C C . LEU A 1 102 ? 5.166 -12.451 -18.926 1.00 80.69 102 LEU A C 1
ATOM 802 O O . LEU A 1 102 ? 4.947 -13.446 -18.242 1.00 80.69 102 LEU A O 1
ATOM 806 N N . GLY A 1 103 ? 4.629 -12.295 -20.142 1.00 86.81 103 GLY A N 1
ATOM 807 C CA . GLY A 1 103 ? 3.773 -13.290 -20.794 1.00 86.81 103 GLY A CA 1
ATOM 808 C C . GLY A 1 103 ? 2.308 -13.250 -20.354 1.00 86.81 103 GLY A C 1
ATOM 809 O O . GLY A 1 103 ? 1.555 -14.170 -20.650 1.00 86.81 103 GLY A O 1
ATOM 810 N N . LEU A 1 104 ? 1.876 -12.196 -19.652 1.00 87.50 104 LEU A N 1
ATOM 811 C CA . LEU A 1 104 ? 0.512 -12.066 -19.129 1.00 87.50 104 LEU A CA 1
ATOM 812 C C . LEU A 1 104 ? -0.177 -10.832 -19.732 1.00 87.50 104 LEU A C 1
ATOM 814 O O . LEU A 1 104 ? -0.289 -9.802 -19.073 1.00 87.50 104 LEU A O 1
ATOM 818 N N . PRO A 1 105 ? -0.633 -10.855 -20.994 1.00 90.94 105 PRO A N 1
ATOM 819 C CA . PRO A 1 105 ? -1.289 -9.696 -21.590 1.00 90.94 105 PRO A CA 1
ATOM 820 C C . PRO A 1 105 ? -2.621 -9.395 -20.883 1.00 90.94 105 PRO A C 1
ATOM 822 O O . PRO A 1 105 ? -3.613 -10.097 -21.051 1.00 90.94 105 PRO A O 1
ATOM 825 N N . LEU A 1 106 ? -2.667 -8.308 -20.107 1.00 89.00 106 LEU A N 1
ATOM 826 C CA . LEU A 1 106 ? -3.897 -7.844 -19.464 1.00 89.00 106 LEU A CA 1
ATOM 827 C C . LEU A 1 106 ? -4.597 -6.779 -20.313 1.00 89.00 106 LEU A C 1
ATOM 829 O O . LEU A 1 106 ? -4.003 -5.760 -20.696 1.00 89.00 106 LEU A O 1
ATOM 833 N N . SER A 1 107 ? -5.899 -6.971 -20.539 1.00 92.69 107 SER A N 1
ATOM 834 C CA . SER A 1 107 ? -6.755 -5.905 -21.061 1.00 92.69 107 SER A CA 1
ATOM 835 C C . SER A 1 107 ? -6.762 -4.715 -20.091 1.00 92.69 107 SER A C 1
ATOM 837 O O . SER A 1 107 ? -6.561 -4.874 -18.882 1.00 92.69 107 SER A O 1
ATOM 839 N N . ARG A 1 108 ? -7.025 -3.502 -20.594 1.00 91.12 108 ARG A N 1
ATOM 840 C CA . ARG A 1 108 ? -7.097 -2.303 -19.740 1.00 91.12 108 ARG A CA 1
ATOM 841 C C . ARG A 1 108 ? -8.160 -2.448 -18.645 1.00 91.12 108 ARG A C 1
ATOM 843 O O . ARG A 1 108 ? -7.907 -2.074 -17.506 1.00 91.12 108 ARG A O 1
ATOM 850 N N . ARG A 1 109 ? -9.317 -3.030 -18.979 1.00 93.69 109 ARG A N 1
ATOM 851 C CA . ARG A 1 109 ? -10.411 -3.275 -18.024 1.00 93.69 109 ARG A CA 1
ATOM 852 C C . ARG A 1 109 ? -9.974 -4.249 -16.932 1.00 93.69 109 ARG A C 1
ATOM 854 O O . ARG A 1 109 ? -10.118 -3.939 -15.758 1.00 93.69 109 ARG A O 1
ATOM 861 N N . THR A 1 110 ? -9.361 -5.368 -17.317 1.00 93.12 110 THR A N 1
ATOM 862 C CA . THR A 1 110 ? -8.845 -6.369 -16.371 1.00 93.12 110 THR A CA 1
ATOM 863 C C . THR A 1 110 ? -7.810 -5.761 -15.430 1.00 93.12 110 THR A C 1
ATOM 865 O O . THR A 1 110 ? -7.887 -5.973 -14.224 1.00 93.12 110 THR A O 1
ATOM 868 N N . PHE A 1 111 ? -6.877 -4.963 -15.957 1.00 90.19 111 PHE A N 1
ATOM 869 C CA . PHE A 1 111 ? -5.871 -4.286 -15.141 1.00 90.19 111 PHE A CA 1
ATOM 870 C C . PHE A 1 111 ? -6.504 -3.341 -14.112 1.00 90.19 111 PHE A C 1
ATOM 872 O O . PHE A 1 111 ? -6.147 -3.395 -12.942 1.00 90.19 111 PHE A O 1
ATOM 879 N N . VAL A 1 112 ? -7.479 -2.524 -14.524 1.00 90.25 112 VAL A N 1
ATOM 880 C CA . VAL A 1 112 ? -8.202 -1.611 -13.622 1.00 90.25 112 VAL A CA 1
ATOM 881 C C . VAL A 1 112 ? -8.975 -2.380 -12.547 1.00 90.25 112 VAL A C 1
ATOM 883 O O . VAL A 1 112 ? -8.920 -2.016 -11.375 1.00 90.25 112 VAL A O 1
ATOM 886 N N . CYS A 1 113 ? -9.658 -3.469 -12.910 1.00 93.38 113 CYS A N 1
ATOM 887 C CA . CYS A 1 113 ? -10.354 -4.315 -11.940 1.00 93.38 113 CYS A CA 1
ATOM 888 C C . CYS A 1 113 ? -9.384 -4.916 -10.916 1.00 93.38 113 CYS A C 1
ATOM 890 O O . CYS A 1 113 ? -9.627 -4.813 -9.715 1.00 93.38 113 CYS A O 1
ATOM 892 N N . LEU A 1 114 ? -8.269 -5.495 -11.373 1.00 90.50 114 LEU A N 1
ATOM 893 C CA . LEU A 1 114 ? -7.239 -6.043 -10.489 1.00 90.50 114 LEU A CA 1
ATOM 894 C C . LEU A 1 114 ? -6.642 -4.957 -9.590 1.00 90.50 114 LEU A C 1
ATOM 896 O O . LEU A 1 114 ? -6.510 -5.162 -8.391 1.00 90.50 114 LEU A O 1
ATOM 900 N N . ASP A 1 115 ? -6.356 -3.776 -10.128 1.00 89.50 115 ASP A N 1
ATOM 901 C CA . ASP A 1 115 ? -5.876 -2.639 -9.348 1.00 89.50 115 ASP A CA 1
ATOM 902 C C . ASP A 1 115 ? -6.862 -2.237 -8.232 1.00 89.50 115 ASP A C 1
ATOM 904 O O . ASP A 1 115 ? -6.456 -2.041 -7.085 1.00 89.50 115 ASP A O 1
ATOM 908 N N . HIS A 1 116 ? -8.167 -2.182 -8.512 1.00 92.38 116 HIS A N 1
ATOM 909 C CA . HIS A 1 116 ? -9.173 -1.931 -7.475 1.00 92.38 116 HIS A CA 1
ATOM 910 C C . HIS A 1 116 ? -9.226 -3.041 -6.421 1.00 92.38 116 HIS A C 1
ATOM 912 O O . HIS A 1 116 ? -9.307 -2.741 -5.225 1.00 92.38 116 HIS A O 1
ATOM 918 N N . LEU A 1 117 ? -9.145 -4.306 -6.836 1.00 91.81 117 LEU A N 1
ATOM 919 C CA . LEU A 1 117 ? -9.118 -5.446 -5.918 1.00 91.81 117 LEU A CA 1
ATOM 920 C C . LEU A 1 117 ? -7.888 -5.420 -5.003 1.00 91.81 117 LEU A C 1
ATOM 922 O O . LEU A 1 117 ? -8.005 -5.734 -3.823 1.00 91.81 117 LEU A O 1
ATOM 926 N N . LEU A 1 118 ? -6.727 -5.016 -5.519 1.00 90.00 118 LEU A N 1
ATOM 927 C CA . LEU A 1 118 ? -5.467 -5.016 -4.773 1.00 90.00 118 LEU A CA 1
ATOM 928 C C . LEU A 1 118 ? -5.281 -3.763 -3.902 1.00 90.00 118 LEU A C 1
ATOM 930 O O . LEU A 1 118 ? -4.664 -3.848 -2.841 1.00 90.00 118 LEU A O 1
ATOM 934 N N . HIS A 1 119 ? -5.807 -2.606 -4.319 1.00 91.31 119 HIS A N 1
ATOM 935 C CA . HIS A 1 119 ? -5.515 -1.324 -3.661 1.00 91.31 119 HIS A CA 1
ATOM 936 C C . HIS A 1 119 ? -6.723 -0.659 -3.007 1.00 91.31 119 HIS A C 1
ATOM 938 O O . HIS A 1 119 ? -6.550 0.083 -2.046 1.00 91.31 119 HIS A O 1
ATOM 944 N N . THR A 1 120 ? -7.945 -0.891 -3.491 1.00 94.50 120 THR A N 1
ATOM 945 C CA . THR A 1 120 ? -9.152 -0.225 -2.969 1.00 94.50 120 THR A CA 1
ATOM 946 C C . THR A 1 120 ? -9.926 -1.111 -2.001 1.00 94.50 120 THR A C 1
ATOM 948 O O . THR A 1 120 ? -10.345 -0.636 -0.945 1.00 94.50 120 THR A O 1
ATOM 951 N N . VAL A 1 121 ? -10.085 -2.397 -2.316 1.00 95.38 121 VAL A N 1
ATOM 952 C CA . VAL A 1 121 ? -10.840 -3.328 -1.464 1.00 95.38 121 VAL A CA 1
ATOM 953 C C . VAL A 1 121 ? -10.199 -3.514 -0.080 1.00 95.38 121 VAL A C 1
ATOM 955 O O . VAL A 1 121 ? -10.923 -3.377 0.909 1.00 95.38 121 VAL A O 1
ATOM 958 N N . PRO A 1 122 ? -8.875 -3.741 0.060 1.00 94.94 122 PRO A N 1
ATOM 959 C CA . PRO A 1 122 ? -8.269 -3.959 1.371 1.00 94.94 122 PRO A CA 1
ATOM 960 C C . PRO A 1 122 ? -8.479 -2.813 2.374 1.00 94.94 122 PRO A C 1
ATOM 962 O O . PRO A 1 122 ? -8.989 -3.086 3.465 1.00 94.94 122 PRO A O 1
ATOM 965 N N . PRO A 1 123 ? -8.174 -1.534 2.053 1.00 96.94 123 PRO A N 1
ATOM 966 C CA . PRO A 1 123 ? -8.426 -0.450 2.996 1.00 96.94 123 PRO A CA 1
ATOM 967 C C . PRO A 1 123 ? -9.919 -0.263 3.278 1.00 96.94 123 PRO A C 1
ATOM 969 O O . PRO A 1 123 ? -10.273 -0.012 4.427 1.00 96.94 123 PRO A O 1
ATOM 972 N N . ALA A 1 124 ? -10.803 -0.435 2.287 1.00 97.25 124 ALA A N 1
ATOM 973 C CA . ALA A 1 124 ? -12.245 -0.315 2.499 1.00 97.25 124 ALA A CA 1
ATOM 974 C C . ALA A 1 124 ? -12.762 -1.350 3.513 1.00 97.25 124 ALA A C 1
ATOM 976 O O . ALA A 1 124 ? -13.496 -0.998 4.439 1.00 97.25 124 ALA A O 1
ATOM 977 N N . LEU A 1 125 ? -12.334 -2.610 3.384 1.00 96.88 125 LEU A N 1
ATOM 978 C CA . LEU A 1 125 ? -12.702 -3.678 4.313 1.00 96.88 125 LEU A CA 1
ATOM 979 C C . LEU A 1 125 ? -12.132 -3.436 5.714 1.00 96.88 125 LEU A C 1
ATOM 981 O O . LEU A 1 125 ? -12.869 -3.534 6.694 1.00 96.88 125 LEU A O 1
ATOM 985 N N . LEU A 1 126 ? -10.849 -3.079 5.822 1.00 97.25 126 LEU A N 1
ATOM 986 C CA . LEU A 1 126 ? -10.192 -2.834 7.110 1.00 97.25 126 LEU A CA 1
ATOM 987 C C . LEU A 1 126 ? -10.797 -1.631 7.844 1.00 97.25 126 LEU A C 1
ATOM 989 O O . LEU A 1 126 ? -11.113 -1.736 9.028 1.00 97.25 126 LEU A O 1
ATOM 993 N N . VAL A 1 127 ? -11.028 -0.513 7.148 1.00 98.19 127 VAL A N 1
ATOM 994 C CA . VAL A 1 127 ? -11.674 0.677 7.723 1.00 98.19 127 VAL A CA 1
ATOM 995 C C . VAL A 1 127 ? -13.113 0.367 8.127 1.00 98.19 127 VAL A C 1
ATOM 997 O O . VAL A 1 127 ? -13.497 0.660 9.257 1.00 98.19 127 VAL A O 1
ATOM 1000 N N . SER A 1 128 ? -13.900 -0.283 7.261 1.00 98.06 128 SER A N 1
ATOM 1001 C CA . SER A 1 128 ? -15.276 -0.689 7.590 1.00 98.06 128 SER A CA 1
ATOM 1002 C C . SER A 1 128 ? -15.317 -1.555 8.850 1.00 98.06 128 SER A C 1
ATOM 1004 O O . SER A 1 128 ? -16.135 -1.346 9.747 1.00 98.06 128 SER A O 1
ATOM 1006 N N . HIS A 1 129 ? -14.381 -2.495 8.959 1.00 97.38 129 HIS A N 1
ATOM 1007 C CA . HIS A 1 129 ? -14.265 -3.397 10.094 1.00 97.38 129 HIS A CA 1
ATOM 1008 C C . HIS A 1 129 ? -13.873 -2.688 11.397 1.00 97.38 129 HIS A C 1
ATOM 1010 O O . HIS A 1 129 ? -14.462 -2.963 12.445 1.00 97.38 129 HIS A O 1
ATOM 1016 N N . LEU A 1 130 ? -12.932 -1.739 11.341 1.00 97.81 130 LEU A N 1
ATOM 1017 C CA . LEU A 1 130 ? -12.568 -0.892 12.481 1.00 97.81 130 LEU A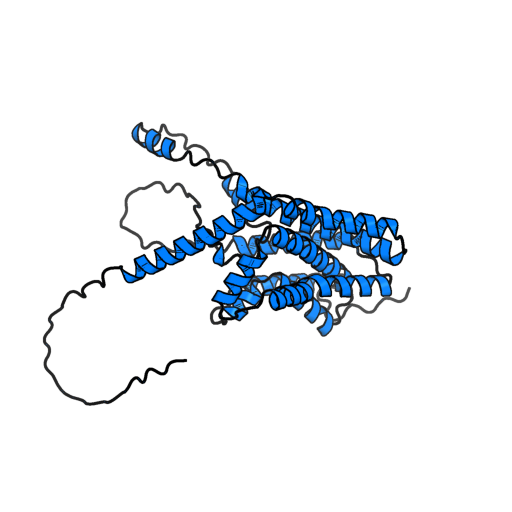 CA 1
ATOM 1018 C C . LEU A 1 130 ? -13.752 -0.035 12.947 1.00 97.81 130 LEU A C 1
ATOM 1020 O O . LEU A 1 130 ? -14.048 0.001 14.142 1.00 97.81 130 LEU A O 1
ATOM 1024 N N . VAL A 1 131 ? -14.475 0.582 12.008 1.00 98.25 131 VAL A N 1
ATOM 1025 C CA . VAL A 1 131 ? -15.648 1.423 12.292 1.00 98.25 131 VAL A CA 1
ATOM 1026 C C . VAL A 1 131 ? -16.771 0.609 12.931 1.00 98.25 131 VAL A C 1
ATOM 1028 O O . VAL A 1 131 ? -17.302 1.011 13.966 1.00 98.25 131 VAL A O 1
ATOM 1031 N N . ARG A 1 132 ? -17.090 -0.574 12.385 1.00 97.88 132 ARG A N 1
ATOM 1032 C CA . ARG A 1 132 ? -18.104 -1.486 12.951 1.00 97.88 132 ARG A CA 1
ATOM 1033 C C . ARG A 1 132 ? -17.783 -1.891 14.389 1.00 97.88 132 ARG A C 1
ATOM 1035 O O . ARG A 1 132 ? -18.684 -1.979 15.213 1.00 97.88 132 ARG A O 1
ATOM 1042 N N . ARG A 1 133 ? -16.501 -2.095 14.702 1.00 97.25 133 ARG A N 1
ATOM 1043 C CA . ARG A 1 133 ? -16.019 -2.433 16.053 1.00 97.25 133 ARG A CA 1
ATOM 1044 C C . ARG A 1 133 ? -15.792 -1.219 16.953 1.00 97.25 133 ARG A C 1
ATOM 1046 O O . ARG A 1 133 ? -15.367 -1.396 18.089 1.00 97.25 133 ARG A O 1
ATOM 1053 N N . ARG A 1 134 ? -16.015 0.001 16.448 1.00 97.38 134 ARG A N 1
ATOM 1054 C CA . ARG A 1 134 ? -15.665 1.268 17.114 1.00 97.38 134 ARG A CA 1
ATOM 1055 C C . ARG A 1 134 ? -14.209 1.304 17.605 1.00 97.38 134 ARG A C 1
ATOM 1057 O O . ARG A 1 134 ? -13.899 1.941 18.610 1.00 97.38 134 ARG A O 1
ATOM 1064 N N . LYS A 1 135 ? -13.310 0.618 16.894 1.00 96.69 135 LYS A N 1
ATOM 1065 C CA . LYS A 1 135 ? -11.891 0.533 17.242 1.00 96.69 135 LYS A CA 1
ATOM 1066 C C . LYS A 1 135 ? -11.147 1.698 16.602 1.00 96.69 135 LYS A C 1
ATOM 1068 O O . LYS A 1 135 ? -11.033 1.767 15.380 1.00 96.69 135 LYS A O 1
ATOM 1073 N N . ARG A 1 136 ? -10.630 2.594 17.441 1.00 97.12 136 ARG A N 1
ATOM 1074 C CA . ARG A 1 136 ? -9.803 3.725 17.005 1.00 97.12 136 ARG A CA 1
ATOM 1075 C C . ARG A 1 136 ? -8.421 3.257 16.561 1.00 97.12 136 ARG A C 1
ATOM 1077 O O . ARG A 1 136 ? -7.957 2.185 16.957 1.00 97.12 136 ARG A O 1
ATOM 1084 N N . VAL A 1 137 ? -7.758 4.079 15.756 1.00 96.69 137 VAL A N 1
ATOM 1085 C CA . VAL A 1 137 ? -6.404 3.812 15.260 1.00 96.69 137 VAL A CA 1
ATOM 1086 C C . VAL A 1 137 ? -5.399 4.643 16.062 1.00 96.69 137 VAL A C 1
ATOM 1088 O O . VAL A 1 137 ? -5.423 5.868 15.968 1.00 96.69 137 VAL A O 1
ATOM 1091 N N . PRO A 1 138 ? -4.492 4.022 16.838 1.00 95.06 138 PRO A N 1
ATOM 1092 C CA . PRO A 1 138 ? -3.427 4.755 17.516 1.00 95.06 138 PRO A CA 1
ATOM 1093 C C . PRO A 1 138 ? -2.491 5.448 16.518 1.00 95.06 138 PRO A C 1
ATOM 1095 O O . PRO A 1 138 ? -2.053 4.810 15.556 1.00 95.06 138 PRO A O 1
ATOM 1098 N N . LEU A 1 139 ? -2.117 6.705 16.785 1.00 94.81 139 LEU A N 1
ATOM 1099 C CA . LEU A 1 139 ? -1.201 7.491 15.940 1.00 94.81 139 LEU A CA 1
ATOM 1100 C C . LEU A 1 139 ? 0.160 6.811 15.735 1.00 94.81 139 LEU A C 1
ATOM 1102 O O . LEU A 1 139 ? 0.764 6.956 14.677 1.00 94.81 139 LEU A O 1
ATOM 1106 N N . LEU A 1 140 ? 0.610 6.008 16.702 1.00 92.12 140 LEU A N 1
ATOM 1107 C CA . LEU A 1 140 ? 1.863 5.255 16.620 1.00 92.12 140 LEU A CA 1
ATOM 1108 C C . LEU A 1 140 ? 1.929 4.322 15.393 1.00 92.12 140 LEU A C 1
ATOM 1110 O O . LEU A 1 140 ? 3.007 4.088 14.853 1.00 92.12 140 LEU A O 1
ATOM 1114 N N . ASN A 1 141 ? 0.781 3.861 14.878 1.00 91.69 141 ASN A N 1
ATOM 1115 C CA . ASN A 1 141 ? 0.731 3.073 13.642 1.00 91.69 141 ASN A CA 1
ATOM 1116 C C . ASN A 1 141 ? 1.261 3.843 12.427 1.00 91.69 141 ASN A C 1
ATOM 1118 O O . ASN A 1 141 ? 1.828 3.226 11.530 1.00 91.69 141 ASN A O 1
ATOM 1122 N N . ILE A 1 142 ? 1.131 5.175 12.402 1.00 93.69 142 ILE A N 1
ATOM 1123 C CA . ILE A 1 142 ? 1.711 6.012 11.344 1.00 93.69 142 ILE A CA 1
ATOM 1124 C C . ILE A 1 142 ? 3.235 5.870 11.353 1.00 93.69 142 ILE A C 1
ATOM 1126 O O . ILE A 1 142 ? 3.833 5.623 10.308 1.00 93.69 142 ILE A O 1
ATOM 1130 N N . VAL A 1 143 ? 3.855 5.961 12.533 1.00 92.00 143 VAL A N 1
ATOM 1131 C CA . VAL A 1 143 ? 5.311 5.831 12.695 1.00 92.00 143 VAL A CA 1
ATOM 1132 C C . VAL A 1 143 ? 5.776 4.452 12.235 1.00 92.00 143 VAL A C 1
ATOM 1134 O O . VAL A 1 143 ? 6.729 4.363 11.463 1.00 92.00 143 VAL A O 1
ATOM 1137 N N . TYR A 1 144 ? 5.069 3.385 12.621 1.00 88.44 144 TYR A N 1
ATOM 1138 C CA . TYR A 1 144 ? 5.410 2.030 12.180 1.00 88.44 144 TYR A CA 1
ATOM 1139 C C . TYR A 1 144 ? 5.301 1.855 10.669 1.00 88.44 144 TYR A C 1
ATOM 1141 O O . TYR A 1 144 ? 6.214 1.311 10.055 1.00 88.44 144 TYR A O 1
ATOM 1149 N N . VAL A 1 145 ? 4.226 2.345 10.048 1.00 90.00 145 VAL A N 1
ATOM 1150 C CA . VAL A 1 145 ? 4.047 2.248 8.594 1.00 90.00 145 VAL A CA 1
ATOM 1151 C C . VAL A 1 145 ? 5.113 3.049 7.845 1.00 90.00 145 VAL A C 1
ATOM 1153 O O . VAL A 1 145 ? 5.656 2.556 6.856 1.00 90.00 145 VAL A O 1
ATOM 1156 N N . ILE A 1 146 ? 5.460 4.253 8.312 1.00 89.69 146 ILE A N 1
ATOM 1157 C CA . ILE A 1 146 ? 6.512 5.076 7.697 1.00 89.69 146 ILE A CA 1
ATOM 1158 C C . ILE A 1 146 ? 7.881 4.421 7.872 1.00 89.69 146 ILE A C 1
ATOM 1160 O O . ILE A 1 146 ? 8.628 4.314 6.898 1.00 89.69 146 ILE A O 1
ATOM 1164 N N . GLY A 1 147 ? 8.206 3.954 9.080 1.00 87.56 147 GLY A N 1
ATOM 1165 C CA . GLY A 1 147 ? 9.465 3.271 9.370 1.00 87.56 147 GLY A CA 1
ATOM 1166 C C . GLY A 1 147 ? 9.625 2.017 8.517 1.00 87.56 147 GLY A C 1
ATOM 1167 O O . GLY A 1 147 ? 10.648 1.835 7.860 1.00 87.56 147 GLY A O 1
ATOM 1168 N N . LEU A 1 148 ? 8.566 1.213 8.426 1.00 83.50 148 LEU A N 1
ATOM 1169 C CA . LEU A 1 148 ? 8.544 0.015 7.605 1.00 83.50 148 LEU A CA 1
ATOM 1170 C C . LEU A 1 148 ? 8.679 0.337 6.108 1.00 83.50 148 LEU A C 1
ATOM 1172 O O . LEU A 1 148 ? 9.508 -0.253 5.417 1.00 83.50 148 LEU A O 1
ATOM 1176 N N . SER A 1 149 ? 7.929 1.324 5.615 1.00 82.69 149 SER A N 1
ATOM 1177 C CA . SER A 1 149 ? 8.049 1.806 4.234 1.00 82.69 149 SER A CA 1
ATOM 1178 C C . SER A 1 149 ? 9.468 2.297 3.941 1.00 82.69 149 SER A C 1
ATOM 1180 O O . SER A 1 149 ? 10.025 2.011 2.884 1.00 82.69 149 SER A O 1
ATOM 1182 N N . THR A 1 150 ? 10.089 3.017 4.874 1.00 82.06 150 THR A N 1
ATOM 1183 C CA . THR A 1 150 ? 11.462 3.530 4.744 1.00 82.06 150 THR A CA 1
ATOM 1184 C C . THR A 1 150 ? 12.475 2.393 4.692 1.00 82.06 150 THR A C 1
ATOM 1186 O O . THR A 1 150 ? 13.315 2.356 3.791 1.00 82.06 150 THR A O 1
ATOM 1189 N N . TRP A 1 151 ? 12.354 1.419 5.594 1.00 78.69 151 TRP A N 1
ATOM 1190 C CA . TRP A 1 151 ? 13.183 0.218 5.600 1.00 78.69 151 TRP A CA 1
ATOM 1191 C C . TRP A 1 151 ? 13.097 -0.544 4.275 1.00 78.69 151 TRP A C 1
ATOM 1193 O O . TRP A 1 151 ? 14.113 -0.926 3.689 1.00 78.69 151 TRP A O 1
ATOM 1203 N N . PHE A 1 152 ? 11.887 -0.716 3.751 1.00 74.31 152 PHE A N 1
ATOM 1204 C CA . PHE A 1 152 ? 11.682 -1.399 2.483 1.00 74.31 152 PHE A CA 1
ATOM 1205 C C . PHE A 1 152 ? 12.325 -0.672 1.311 1.00 74.31 152 PHE A C 1
ATOM 1207 O O . PHE A 1 152 ? 13.029 -1.302 0.518 1.00 74.31 152 PHE A O 1
ATOM 1214 N N . ASN A 1 153 ? 12.191 0.651 1.242 1.00 71.81 153 ASN A N 1
ATOM 1215 C CA . ASN A 1 153 ? 12.932 1.440 0.263 1.00 71.81 153 ASN A CA 1
ATOM 1216 C C . ASN A 1 153 ? 14.434 1.203 0.372 1.00 71.81 153 ASN A C 1
ATOM 1218 O O . ASN A 1 153 ? 15.096 0.979 -0.644 1.00 71.81 153 ASN A O 1
ATOM 1222 N N . PHE A 1 154 ? 14.974 1.250 1.590 1.00 71.81 154 PHE A N 1
ATOM 1223 C CA . PHE A 1 154 ? 16.398 1.066 1.829 1.00 71.81 154 PHE A CA 1
ATOM 1224 C C . PHE A 1 154 ? 16.871 -0.299 1.311 1.00 71.81 154 PHE A C 1
ATOM 1226 O O . PHE A 1 154 ? 17.817 -0.368 0.526 1.00 71.81 154 PHE A O 1
ATOM 1233 N N . ARG A 1 155 ? 16.149 -1.382 1.624 1.00 70.81 155 ARG A N 1
ATOM 1234 C CA . ARG A 1 155 ? 16.471 -2.742 1.149 1.00 70.81 155 ARG A CA 1
ATOM 1235 C C . ARG A 1 155 ? 16.339 -2.904 -0.364 1.00 70.81 155 ARG A C 1
ATOM 1237 O O . ARG A 1 155 ? 17.114 -3.640 -0.970 1.00 70.81 155 ARG A O 1
ATOM 1244 N N . GLN A 1 156 ? 15.408 -2.197 -1.001 1.00 66.06 156 GLN A N 1
ATOM 1245 C CA . GLN A 1 156 ? 15.325 -2.160 -2.463 1.00 66.06 156 GLN A CA 1
ATOM 1246 C C . GLN A 1 156 ? 16.460 -1.342 -3.112 1.00 66.06 156 GLN A C 1
ATOM 1248 O O . GLN A 1 156 ? 16.729 -1.509 -4.304 1.00 66.06 156 GLN A O 1
ATOM 1253 N N . SER A 1 157 ? 17.125 -0.469 -2.354 1.00 62.41 157 SER A N 1
ATOM 1254 C CA . SER A 1 157 ? 18.183 0.430 -2.836 1.00 62.41 157 SER A CA 1
ATOM 1255 C C . SER A 1 157 ? 19.587 -0.150 -2.642 1.00 62.41 157 SER A C 1
ATOM 1257 O O . SER A 1 157 ? 20.378 -0.144 -3.580 1.00 62.41 157 SER A O 1
ATOM 1259 N N . GLY A 1 158 ? 19.882 -0.704 -1.461 1.00 51.09 158 GLY A N 1
ATOM 1260 C CA . GLY A 1 158 ? 21.240 -1.084 -1.042 1.00 51.09 158 GLY A CA 1
ATOM 1261 C C . GLY A 1 158 ? 21.855 -2.302 -1.742 1.00 51.09 158 GLY A C 1
ATOM 1262 O O . GLY A 1 158 ? 23.039 -2.567 -1.588 1.00 51.09 158 GLY A O 1
ATOM 1263 N N . LEU A 1 159 ? 21.085 -3.042 -2.539 1.00 49.94 159 LEU A N 1
ATOM 1264 C CA . LEU A 1 159 ? 21.532 -4.277 -3.199 1.00 49.94 159 LEU A CA 1
ATOM 1265 C C . LEU A 1 159 ? 21.928 -4.095 -4.676 1.00 49.94 159 LEU A C 1
ATOM 1267 O O . LEU A 1 159 ? 22.196 -5.082 -5.364 1.00 49.94 159 LEU A O 1
ATOM 1271 N N . ALA A 1 160 ? 21.957 -2.851 -5.168 1.00 48.66 160 ALA A N 1
ATOM 1272 C CA . ALA A 1 160 ? 22.456 -2.514 -6.505 1.00 48.66 160 ALA A CA 1
ATOM 1273 C C . ALA A 1 160 ? 23.993 -2.365 -6.563 1.00 48.66 160 ALA A C 1
ATOM 1275 O O . ALA A 1 160 ? 24.543 -2.167 -7.644 1.00 48.66 160 ALA A O 1
ATOM 1276 N N . HIS A 1 161 ? 24.697 -2.467 -5.428 1.00 46.12 161 HIS A N 1
ATOM 1277 C CA . HIS A 1 161 ? 26.146 -2.250 -5.329 1.00 46.12 161 HIS A CA 1
ATOM 1278 C C . HIS A 1 161 ? 26.862 -3.366 -4.558 1.00 46.12 161 HIS A C 1
ATOM 1280 O O . HIS A 1 161 ? 27.620 -3.108 -3.630 1.00 46.12 161 HIS A O 1
ATOM 1286 N N . ALA A 1 162 ? 26.678 -4.621 -4.972 1.00 43.41 162 ALA A N 1
ATOM 1287 C CA . ALA A 1 162 ? 27.822 -5.524 -4.905 1.00 43.41 162 ALA A CA 1
ATOM 1288 C C . ALA A 1 162 ? 28.695 -5.151 -6.112 1.00 43.41 162 ALA A C 1
ATOM 1290 O O . ALA A 1 162 ? 28.205 -5.280 -7.239 1.00 43.41 162 ALA A O 1
ATOM 1291 N N . PRO A 1 163 ? 29.915 -4.613 -5.932 1.00 47.16 163 PRO A N 1
ATOM 1292 C CA . PRO A 1 163 ? 30.787 -4.343 -7.063 1.00 47.16 163 PRO A CA 1
ATOM 1293 C C . PRO A 1 163 ? 30.949 -5.656 -7.828 1.00 47.16 163 PRO A C 1
ATOM 1295 O O . PRO A 1 163 ? 31.483 -6.630 -7.293 1.00 47.16 163 PRO A O 1
ATOM 1298 N N . ARG A 1 164 ? 30.453 -5.707 -9.073 1.00 46.03 164 ARG A N 1
ATOM 1299 C CA . ARG A 1 164 ? 30.905 -6.727 -10.020 1.00 46.03 164 ARG A CA 1
ATOM 1300 C C . ARG A 1 164 ? 32.421 -6.618 -9.988 1.00 46.03 164 ARG A C 1
ATOM 1302 O O . ARG A 1 164 ? 32.945 -5.546 -10.284 1.00 46.03 164 ARG A O 1
ATOM 1309 N N . ARG A 1 165 ? 33.108 -7.677 -9.545 1.00 43.75 165 ARG A N 1
ATOM 1310 C CA . ARG A 1 165 ? 34.562 -7.771 -9.670 1.00 43.75 165 ARG A CA 1
ATOM 1311 C C . ARG A 1 165 ? 34.854 -7.601 -11.155 1.00 43.75 165 ARG A C 1
ATOM 1313 O O . ARG A 1 165 ? 34.649 -8.528 -11.931 1.00 43.75 165 ARG A O 1
ATOM 1320 N N . VAL A 1 166 ? 35.237 -6.393 -11.549 1.00 45.28 166 VAL A N 1
ATOM 1321 C CA . VAL A 1 166 ? 35.823 -6.157 -12.859 1.00 45.28 166 VAL A CA 1
ATOM 1322 C C . VAL A 1 166 ? 37.092 -7.013 -12.862 1.00 45.28 166 VAL A C 1
ATOM 1324 O O . VAL A 1 166 ? 37.846 -6.940 -11.883 1.00 45.28 166 VAL A O 1
ATOM 1327 N N . PRO A 1 167 ? 37.299 -7.896 -13.854 1.00 45.81 167 PRO A N 1
ATOM 1328 C CA . PRO A 1 167 ? 38.541 -8.649 -13.947 1.00 45.81 167 PRO A CA 1
ATOM 1329 C C . PRO A 1 167 ? 39.703 -7.656 -13.889 1.00 45.81 167 PRO A C 1
ATOM 1331 O O . PRO A 1 167 ? 39.685 -6.637 -14.579 1.00 45.81 167 PRO A O 1
ATOM 1334 N N . ARG A 1 168 ? 40.654 -7.909 -12.982 1.00 40.53 168 ARG A N 1
ATOM 1335 C CA . ARG A 1 168 ? 41.835 -7.064 -12.787 1.00 40.53 168 ARG A CA 1
ATOM 1336 C C . ARG A 1 168 ? 42.562 -6.952 -14.129 1.00 40.53 168 ARG A C 1
ATOM 1338 O O . ARG A 1 168 ? 43.184 -7.915 -14.562 1.00 40.53 168 ARG A O 1
ATOM 1345 N N . LEU A 1 169 ? 42.464 -5.798 -14.783 1.00 42.91 169 LEU A N 1
ATOM 1346 C CA . LEU A 1 169 ? 43.447 -5.401 -15.785 1.00 42.91 169 LEU A CA 1
ATOM 1347 C C . LEU A 1 169 ? 44.762 -5.086 -15.050 1.00 42.91 169 LEU A C 1
ATOM 1349 O O . LEU A 1 169 ? 44.704 -4.564 -13.930 1.00 42.91 169 LEU A O 1
ATOM 1353 N N . PRO A 1 170 ? 45.923 -5.434 -15.631 1.00 52.16 170 PRO A N 1
ATOM 1354 C CA . PRO A 1 170 ? 47.217 -5.187 -15.017 1.00 52.16 170 PRO A CA 1
ATOM 1355 C C . PRO A 1 170 ? 47.448 -3.686 -14.813 1.00 52.16 170 PRO A C 1
ATOM 1357 O O . PRO A 1 170 ? 46.928 -2.832 -15.530 1.00 52.16 170 PRO A O 1
ATOM 1360 N N . GLU A 1 171 ? 48.180 -3.412 -13.745 1.00 46.53 171 GLU A N 1
ATOM 1361 C CA . GLU A 1 171 ? 48.196 -2.186 -12.963 1.00 46.53 171 GLU A CA 1
ATOM 1362 C C . GLU A 1 171 ? 48.628 -0.940 -13.751 1.00 46.53 171 GLU A C 1
ATOM 1364 O O . GLU A 1 171 ? 49.753 -0.833 -14.230 1.00 46.53 171 GLU A O 1
ATOM 1369 N N . LEU A 1 172 ? 47.746 0.060 -13.788 1.00 36.91 172 LEU A N 1
ATOM 1370 C CA . LEU A 1 172 ? 48.128 1.466 -13.911 1.00 36.91 172 LEU A CA 1
ATOM 1371 C C . LEU A 1 172 ? 47.603 2.204 -12.672 1.00 36.91 172 LEU A C 1
ATOM 1373 O O . LEU A 1 172 ? 46.464 1.950 -12.259 1.00 36.91 172 LEU A O 1
ATOM 1377 N N . PRO A 1 173 ? 48.382 3.121 -12.067 1.00 40.38 173 PRO A N 1
ATOM 1378 C CA . PRO A 1 173 ? 47.990 3.816 -10.849 1.00 40.38 173 PRO A CA 1
ATOM 1379 C C . PRO A 1 173 ? 46.964 4.904 -11.188 1.00 40.38 173 PRO A C 1
ATOM 1381 O O . PRO A 1 173 ? 47.285 6.082 -11.322 1.00 40.38 173 PRO A O 1
ATOM 1384 N N . MET A 1 174 ? 45.701 4.510 -11.351 1.00 33.28 174 MET A N 1
ATOM 1385 C CA . MET A 1 174 ? 44.583 5.441 -11.436 1.00 33.28 174 MET A CA 1
ATOM 1386 C C . MET A 1 174 ? 43.935 5.578 -10.060 1.00 33.28 174 MET A C 1
ATOM 1388 O O . MET A 1 174 ? 43.321 4.647 -9.537 1.00 33.28 174 MET A O 1
ATOM 1392 N N . VAL A 1 175 ? 44.049 6.778 -9.489 1.00 36.09 175 VAL A N 1
ATOM 1393 C CA . VAL A 1 175 ? 43.265 7.231 -8.337 1.00 36.09 175 VAL A CA 1
ATOM 1394 C C . VAL A 1 175 ? 41.784 7.121 -8.705 1.00 36.09 175 VAL A C 1
ATOM 1396 O O . VAL A 1 175 ? 41.228 7.964 -9.409 1.00 36.09 175 VAL A O 1
ATOM 1399 N N . CYS A 1 176 ? 41.142 6.046 -8.251 1.00 30.38 176 CYS A N 1
ATOM 1400 C CA . CYS A 1 176 ? 39.716 5.823 -8.430 1.00 30.38 176 CYS A CA 1
ATOM 1401 C C . CYS A 1 176 ? 38.929 6.800 -7.553 1.00 30.38 176 CYS A C 1
ATOM 1403 O O . CYS A 1 176 ? 38.587 6.502 -6.410 1.00 30.38 176 CYS A O 1
ATOM 1405 N N . VAL A 1 177 ? 38.574 7.958 -8.107 1.00 30.48 177 VAL A N 1
ATOM 1406 C CA . VAL A 1 177 ? 37.423 8.715 -7.614 1.00 30.48 177 VAL A CA 1
ATOM 1407 C C . VAL A 1 177 ? 36.191 7.854 -7.890 1.00 30.48 177 VAL A C 1
ATOM 1409 O O . VAL A 1 177 ? 35.757 7.712 -9.032 1.00 30.48 177 VAL A O 1
ATOM 1412 N N . HIS A 1 178 ? 35.662 7.221 -6.842 1.00 29.69 178 HIS A N 1
ATOM 1413 C CA . HIS A 1 178 ? 34.427 6.443 -6.877 1.00 29.69 178 HIS A CA 1
ATOM 1414 C C . HIS A 1 178 ? 33.252 7.333 -7.302 1.00 29.69 178 HIS A C 1
ATOM 1416 O O . HIS A 1 178 ? 32.570 7.949 -6.486 1.00 29.69 178 HIS A O 1
ATOM 1422 N N . ARG A 1 179 ? 32.984 7.388 -8.607 1.00 33.91 179 ARG A N 1
ATOM 1423 C CA . ARG A 1 179 ? 31.705 7.849 -9.133 1.00 33.91 179 ARG A CA 1
ATOM 1424 C C . ARG A 1 179 ? 30.736 6.678 -8.993 1.00 33.91 179 ARG A C 1
ATOM 1426 O O . ARG A 1 179 ? 30.803 5.728 -9.767 1.00 33.91 179 ARG A O 1
ATOM 1433 N N . GLN A 1 180 ? 29.837 6.729 -8.009 1.00 30.45 180 GLN A N 1
ATOM 1434 C CA . GLN A 1 180 ? 28.651 5.864 -7.958 1.00 30.45 180 GLN A CA 1
ATOM 1435 C C . GLN A 1 180 ? 27.695 6.237 -9.108 1.00 30.45 180 GLN A C 1
ATOM 1437 O O . GLN A 1 180 ? 26.594 6.736 -8.900 1.00 30.45 180 GLN A O 1
ATOM 1442 N N . SER A 1 181 ? 28.109 6.035 -10.358 1.00 29.75 181 SER A N 1
ATOM 1443 C CA . SER A 1 181 ? 27.210 6.025 -11.511 1.00 29.75 181 SER A CA 1
ATOM 1444 C C . SER A 1 181 ? 26.595 4.634 -11.617 1.00 29.75 181 SER A C 1
ATOM 1446 O O . SER A 1 181 ? 26.893 3.864 -12.526 1.00 29.75 181 SER A O 1
ATOM 1448 N N . GLY A 1 182 ? 25.774 4.283 -10.627 1.00 30.67 182 GLY A N 1
ATOM 1449 C CA . GLY A 1 182 ? 24.922 3.109 -10.708 1.00 30.67 182 GLY A CA 1
ATOM 1450 C C . GLY A 1 182 ? 23.884 3.324 -11.798 1.00 30.67 182 GLY A C 1
ATOM 1451 O O . GLY A 1 182 ? 22.987 4.151 -11.633 1.00 30.67 182 GLY A O 1
ATOM 1452 N N . HIS A 1 183 ? 23.993 2.582 -12.899 1.00 32.69 183 HIS A N 1
ATOM 1453 C CA . HIS A 1 183 ? 22.915 2.470 -13.872 1.00 32.69 183 HIS A CA 1
ATOM 1454 C C . HIS A 1 183 ? 21.726 1.811 -13.159 1.00 32.69 183 HIS A C 1
ATOM 1456 O O . HIS A 1 183 ? 21.710 0.612 -12.890 1.00 32.69 183 HIS A O 1
ATOM 1462 N N . LEU A 1 184 ? 20.763 2.632 -12.743 1.00 33.84 184 LEU A N 1
ATOM 1463 C CA . LEU A 1 184 ? 19.532 2.165 -12.124 1.00 33.84 184 LEU A CA 1
ATOM 1464 C C . LEU A 1 184 ? 18.682 1.520 -13.214 1.00 33.84 184 LEU A C 1
ATOM 1466 O O . LEU A 1 184 ? 18.094 2.227 -14.031 1.00 33.84 184 LEU A O 1
ATOM 1470 N N . ASP A 1 185 ? 18.597 0.191 -13.207 1.00 37.59 185 ASP A N 1
ATOM 1471 C CA . ASP A 1 185 ? 17.631 -0.519 -14.032 1.00 37.59 185 ASP A CA 1
ATOM 1472 C C . ASP A 1 185 ? 16.219 -0.184 -13.532 1.00 37.59 185 ASP A C 1
ATOM 1474 O O . ASP A 1 185 ? 15.736 -0.681 -12.507 1.00 37.59 185 ASP A O 1
ATOM 1478 N N . ALA A 1 186 ? 15.565 0.744 -14.229 1.00 37.44 186 ALA A N 1
ATOM 1479 C CA . ALA A 1 186 ? 14.199 1.118 -13.919 1.00 37.44 186 ALA A CA 1
ATOM 1480 C C . ALA A 1 186 ? 13.201 0.022 -14.316 1.00 37.44 186 ALA A C 1
ATOM 1482 O O . ALA A 1 186 ? 12.059 0.054 -13.866 1.00 37.44 186 ALA A O 1
ATOM 1483 N N . SER A 1 187 ? 13.627 -0.986 -15.083 1.00 36.88 187 SER A N 1
ATOM 1484 C CA . SER A 1 187 ? 12.784 -2.125 -15.419 1.00 36.88 187 SER A CA 1
ATOM 1485 C C . SER A 1 187 ? 12.596 -3.086 -14.241 1.00 36.88 187 SER A C 1
ATOM 1487 O O . SER A 1 187 ? 11.573 -3.766 -14.185 1.00 36.88 187 SER A O 1
ATOM 1489 N N . GLU A 1 188 ? 13.453 -3.052 -13.211 1.00 39.81 188 GLU A N 1
ATOM 1490 C CA . GLU A 1 188 ? 13.195 -3.713 -11.918 1.00 39.81 188 GLU A CA 1
ATOM 1491 C C . GLU A 1 188 ? 12.231 -2.919 -11.013 1.00 39.81 188 GLU A C 1
ATOM 1493 O O . GLU A 1 188 ? 11.679 -3.463 -10.053 1.00 39.81 188 GLU A O 1
ATOM 1498 N N . ILE A 1 189 ? 11.974 -1.642 -11.318 1.00 42.41 189 ILE A N 1
ATOM 1499 C CA . ILE A 1 189 ? 11.132 -0.745 -10.516 1.00 42.41 189 ILE A CA 1
ATOM 1500 C C . ILE A 1 189 ? 9.667 -1.074 -10.814 1.00 42.41 189 ILE A C 1
ATOM 1502 O O . ILE A 1 189 ? 9.020 -0.477 -11.663 1.00 42.41 189 ILE A O 1
ATOM 1506 N N . TYR A 1 190 ? 9.139 -2.098 -10.142 1.00 41.97 190 TYR A N 1
ATOM 1507 C CA . TYR A 1 190 ? 7.728 -2.476 -10.259 1.00 41.97 190 TYR A CA 1
ATOM 1508 C C . TYR A 1 190 ? 6.770 -1.391 -9.737 1.00 41.97 190 TYR A C 1
ATOM 1510 O O . TYR A 1 190 ? 5.609 -1.341 -10.113 1.00 41.97 190 TYR A O 1
ATOM 1518 N N . VAL A 1 191 ? 7.265 -0.471 -8.925 1.00 40.94 191 VAL A N 1
ATOM 1519 C CA . VAL A 1 191 ? 6.571 0.728 -8.461 1.00 40.94 191 VAL A CA 1
ATOM 1520 C C . VAL A 1 191 ? 7.710 1.688 -8.139 1.00 40.94 191 VAL A C 1
ATOM 1522 O O . VAL A 1 191 ? 8.693 1.210 -7.560 1.00 40.94 191 VAL A O 1
ATOM 1525 N N . PRO A 1 192 ? 7.688 2.987 -8.484 1.00 38.78 192 PRO A N 1
ATOM 1526 C CA . PRO A 1 192 ? 8.631 3.930 -7.915 1.00 38.78 192 PRO A CA 1
ATOM 1527 C C . PRO A 1 192 ? 8.357 3.923 -6.416 1.00 38.78 192 PRO A C 1
ATOM 1529 O O . PRO A 1 192 ? 7.486 4.639 -5.939 1.00 38.78 192 PRO A O 1
ATOM 1532 N N . HIS A 1 193 ? 9.035 3.045 -5.675 1.00 43.66 193 HIS A N 1
ATOM 1533 C CA . HIS A 1 193 ? 8.926 3.011 -4.234 1.00 43.66 193 HIS A CA 1
ATOM 1534 C C . HIS A 1 193 ? 9.440 4.367 -3.791 1.00 43.66 193 HIS A C 1
ATOM 1536 O O . HIS A 1 193 ? 10.610 4.654 -4.055 1.00 43.66 193 HIS A O 1
ATOM 1542 N N . PRO A 1 194 ? 8.581 5.233 -3.232 1.00 43.38 194 PRO A N 1
ATOM 1543 C CA . PRO A 1 194 ? 8.783 6.650 -3.416 1.00 43.38 194 PRO A CA 1
ATOM 1544 C C . PRO A 1 194 ? 9.913 7.229 -2.567 1.00 43.38 194 PRO A C 1
ATOM 1546 O O . PRO A 1 194 ? 10.057 8.429 -2.575 1.00 43.38 194 PRO A O 1
ATOM 1549 N N . TRP A 1 195 ? 10.762 6.437 -1.891 1.00 39.56 195 TRP A N 1
ATOM 1550 C CA . TRP A 1 195 ? 11.920 6.952 -1.146 1.00 39.56 195 TRP A CA 1
ATOM 1551 C C . TRP A 1 195 ? 13.305 6.563 -1.692 1.00 39.56 195 TRP A C 1
ATOM 1553 O O . TRP A 1 195 ? 14.258 7.309 -1.489 1.00 39.56 195 TRP A O 1
ATOM 1563 N N . ARG A 1 196 ? 13.433 5.481 -2.466 1.00 48.28 196 ARG A N 1
ATOM 1564 C CA . ARG A 1 196 ? 14.665 5.023 -3.157 1.00 48.28 196 ARG A CA 1
ATOM 1565 C C . ARG A 1 196 ? 15.564 6.107 -3.800 1.00 48.28 196 ARG A C 1
ATOM 1567 O O . ARG A 1 196 ? 16.777 6.046 -3.632 1.00 48.28 196 ARG A O 1
ATOM 1574 N N . ARG A 1 197 ? 15.029 7.094 -4.537 1.00 47.16 197 ARG A N 1
ATOM 1575 C CA . ARG A 1 197 ? 15.849 8.127 -5.218 1.00 47.16 197 ARG A CA 1
ATOM 1576 C C . ARG A 1 197 ? 16.206 9.329 -4.339 1.00 47.16 197 ARG A C 1
ATOM 1578 O O . ARG A 1 197 ? 17.241 9.944 -4.581 1.00 47.16 197 ARG A O 1
ATOM 1585 N N . THR A 1 198 ? 15.390 9.660 -3.337 1.00 45.12 198 THR A N 1
ATOM 1586 C CA . THR A 1 198 ? 15.650 10.789 -2.427 1.00 45.12 198 THR A CA 1
ATOM 1587 C C . THR A 1 198 ? 16.913 10.515 -1.614 1.00 45.12 198 THR A C 1
ATOM 1589 O O . THR A 1 198 ? 17.828 11.329 -1.633 1.00 45.12 198 THR A O 1
ATOM 1592 N N . TRP A 1 199 ? 17.025 9.306 -1.052 1.00 40.97 199 TRP A N 1
ATOM 1593 C CA . TRP A 1 199 ? 18.195 8.865 -0.285 1.00 40.97 199 TRP A CA 1
ATOM 1594 C C . TRP A 1 199 ? 19.458 8.702 -1.134 1.00 40.97 199 TRP A C 1
ATOM 1596 O O . TRP A 1 199 ? 20.526 9.131 -0.717 1.00 40.97 199 TRP A O 1
ATOM 1606 N N . ALA A 1 200 ? 19.355 8.129 -2.340 1.00 46.88 200 ALA A N 1
ATOM 1607 C CA . ALA A 1 200 ? 20.507 8.004 -3.237 1.00 46.88 200 ALA A CA 1
ATOM 1608 C C . ALA A 1 200 ? 21.056 9.377 -3.658 1.00 46.88 200 ALA A C 1
ATOM 1610 O O . ALA A 1 200 ? 22.265 9.543 -3.784 1.00 46.88 200 ALA A O 1
ATOM 1611 N N . ARG A 1 201 ? 20.181 10.377 -3.836 1.00 48.53 201 ARG A N 1
ATOM 1612 C CA . ARG A 1 201 ? 20.598 11.753 -4.119 1.00 48.53 201 ARG A CA 1
ATOM 1613 C C . ARG A 1 201 ? 21.183 12.434 -2.893 1.00 48.53 201 ARG A C 1
ATOM 1615 O O . ARG A 1 201 ? 22.160 13.140 -3.055 1.00 48.53 201 ARG A O 1
ATOM 1622 N N . GLU A 1 202 ? 20.619 12.235 -1.707 1.00 50.94 202 GLU A N 1
ATOM 1623 C CA . GLU A 1 202 ? 21.145 12.812 -0.467 1.00 50.94 202 GLU A CA 1
ATOM 1624 C C . GLU A 1 202 ? 22.546 12.256 -0.164 1.00 50.94 202 GLU A C 1
ATOM 1626 O O . GLU A 1 202 ? 23.494 13.025 -0.003 1.00 50.94 202 GLU A O 1
ATOM 1631 N N . ALA A 1 203 ? 22.713 10.936 -0.300 1.00 46.22 203 ALA A N 1
ATOM 1632 C CA . ALA A 1 203 ? 24.003 10.255 -0.241 1.00 46.22 203 ALA A CA 1
ATOM 1633 C C . ALA A 1 203 ? 24.987 10.733 -1.328 1.00 46.22 203 ALA A C 1
ATOM 1635 O O . ALA A 1 203 ? 26.163 10.932 -1.037 1.00 46.22 203 ALA A O 1
ATOM 1636 N N . ALA A 1 204 ? 24.518 10.971 -2.561 1.00 49.22 204 ALA A N 1
ATOM 1637 C CA . ALA A 1 204 ? 25.340 11.497 -3.659 1.00 49.22 204 ALA A CA 1
ATOM 1638 C C . ALA A 1 204 ? 25.561 13.023 -3.606 1.00 49.22 204 ALA A C 1
ATOM 1640 O O . ALA A 1 204 ? 26.412 13.545 -4.324 1.00 49.22 204 ALA A O 1
ATOM 1641 N N . SER A 1 205 ? 24.784 13.747 -2.795 1.00 44.91 205 SER A N 1
ATOM 1642 C CA . SER A 1 205 ? 24.885 15.198 -2.599 1.00 44.91 205 SER A CA 1
ATOM 1643 C C . SER A 1 205 ? 25.802 15.577 -1.446 1.00 44.91 205 SER A C 1
ATOM 1645 O O . SER A 1 205 ? 26.090 16.762 -1.276 1.00 44.91 205 SER A O 1
ATOM 1647 N N . HIS A 1 206 ? 26.312 14.594 -0.693 1.00 43.38 206 HIS A N 1
ATOM 1648 C CA . HIS A 1 206 ? 27.477 14.837 0.139 1.00 43.38 206 HIS A CA 1
ATOM 1649 C C . HIS A 1 206 ? 28.606 15.331 -0.769 1.00 43.38 206 HIS A C 1
ATOM 1651 O O . HIS A 1 206 ? 28.984 14.629 -1.710 1.00 43.38 206 HIS A O 1
ATOM 1657 N N . PRO A 1 207 ? 29.116 16.553 -0.544 1.00 43.81 207 PRO A N 1
ATOM 1658 C CA . PRO A 1 207 ? 30.108 17.128 -1.425 1.00 43.81 207 PRO A CA 1
ATOM 1659 C C . PRO A 1 207 ? 31.326 16.211 -1.419 1.00 43.81 207 PRO A C 1
ATOM 1661 O O . PRO A 1 207 ? 31.972 16.040 -0.383 1.00 43.81 207 PRO A O 1
ATOM 1664 N N . CYS A 1 208 ? 31.654 15.634 -2.581 1.00 44.06 208 CYS A N 1
ATOM 1665 C CA . CYS A 1 208 ? 33.007 15.173 -2.851 1.00 44.06 208 CYS A CA 1
ATOM 1666 C C . CYS A 1 208 ? 33.924 16.336 -2.472 1.00 44.06 208 CYS A C 1
ATOM 1668 O O . CYS A 1 208 ? 33.956 17.352 -3.174 1.00 44.06 208 CYS A O 1
ATOM 1670 N N . ARG A 1 209 ? 34.608 16.223 -1.326 1.00 43.66 209 ARG A N 1
ATOM 1671 C CA . ARG A 1 209 ? 35.651 17.169 -0.935 1.00 43.66 209 ARG A CA 1
ATOM 1672 C C . ARG A 1 209 ? 36.563 17.310 -2.146 1.00 43.66 209 ARG A C 1
ATOM 1674 O O . ARG A 1 209 ? 37.064 16.306 -2.654 1.00 43.66 209 ARG A O 1
ATOM 1681 N N . LYS A 1 210 ? 36.708 18.542 -2.646 1.00 45.03 210 LYS A N 1
ATOM 1682 C CA . LYS A 1 210 ? 37.660 18.840 -3.716 1.00 45.03 210 LYS A CA 1
ATOM 1683 C C . LYS A 1 210 ? 39.008 18.239 -3.296 1.00 45.03 210 LYS A C 1
ATOM 1685 O O . LYS A 1 210 ? 39.415 18.481 -2.157 1.00 45.03 210 LYS A O 1
ATOM 1690 N N . PRO A 1 211 ? 39.677 17.447 -4.148 1.00 47.56 211 PRO A N 1
ATOM 1691 C CA . PRO A 1 211 ? 41.030 17.017 -3.838 1.00 47.56 211 PRO A CA 1
ATOM 1692 C C . PRO A 1 211 ? 41.889 18.278 -3.627 1.00 47.56 211 PRO A C 1
ATOM 1694 O O . PRO A 1 211 ? 41.753 19.223 -4.406 1.00 47.56 211 PRO A O 1
ATOM 1697 N N . PRO A 1 212 ? 42.740 18.333 -2.590 1.00 51.34 212 PRO A N 1
ATOM 1698 C CA . PRO A 1 212 ? 43.506 19.533 -2.241 1.00 51.34 212 PRO A CA 1
ATOM 1699 C C . PRO A 1 212 ? 44.657 19.851 -3.216 1.00 51.34 212 PRO A C 1
ATOM 1701 O O . PRO A 1 212 ? 45.478 20.714 -2.929 1.00 51.34 212 PRO A O 1
ATOM 1704 N N . TRP A 1 213 ? 44.730 19.187 -4.372 1.00 55.41 213 TRP A N 1
ATOM 1705 C CA . TRP A 1 213 ? 45.863 19.286 -5.291 1.00 55.41 213 TRP A CA 1
ATOM 1706 C C . TRP A 1 213 ? 45.513 20.096 -6.550 1.00 55.41 213 TRP A C 1
ATOM 1708 O O . TRP A 1 213 ? 44.404 19.961 -7.081 1.00 55.41 213 TRP A O 1
ATOM 1718 N N . PRO A 1 214 ? 46.441 20.923 -7.065 1.00 56.38 214 PRO A N 1
ATOM 1719 C CA . PRO A 1 214 ? 46.223 21.704 -8.275 1.00 56.38 214 PRO A CA 1
ATOM 1720 C C . PRO A 1 214 ? 46.064 20.778 -9.491 1.00 56.38 214 PRO A C 1
ATOM 1722 O O . PRO A 1 214 ? 47.002 20.113 -9.922 1.00 56.38 214 PRO A O 1
ATOM 1725 N N . LEU A 1 215 ? 44.856 20.737 -10.059 1.00 53.91 215 LEU A N 1
ATOM 1726 C CA . LEU A 1 215 ? 44.577 20.004 -11.296 1.00 53.91 215 LEU A CA 1
ATOM 1727 C C . LEU A 1 215 ? 45.304 20.669 -12.475 1.00 53.91 215 LEU A C 1
ATOM 1729 O O . LEU A 1 215 ? 45.151 21.874 -12.725 1.00 53.91 215 LEU A O 1
ATOM 1733 N N . THR A 1 216 ? 46.059 19.863 -13.222 1.00 63.97 216 THR A N 1
ATOM 1734 C CA . THR A 1 216 ? 46.731 20.256 -14.466 1.00 63.97 216 THR A CA 1
ATOM 1735 C C . THR A 1 216 ? 45.721 20.752 -15.513 1.00 63.97 216 THR A C 1
ATOM 1737 O O . THR A 1 216 ? 44.527 20.432 -15.483 1.00 63.97 216 THR A O 1
ATOM 1740 N N . SER A 1 217 ? 46.178 21.585 -16.451 1.00 55.66 217 SER A N 1
ATOM 1741 C CA . SER A 1 217 ? 45.336 22.251 -17.463 1.00 55.66 217 SER A CA 1
ATOM 1742 C C . SER A 1 217 ? 44.569 21.283 -18.383 1.00 55.66 217 SER A C 1
ATOM 1744 O O . SER A 1 217 ? 43.513 21.645 -18.906 1.00 55.66 217 SER A O 1
ATOM 1746 N N . SER A 1 218 ? 45.031 20.037 -18.526 1.00 55.41 218 SER A N 1
ATOM 1747 C CA . SER A 1 218 ? 44.355 18.956 -19.257 1.00 55.41 218 SER A CA 1
ATOM 1748 C C . SER A 1 218 ? 43.134 18.395 -18.511 1.00 55.41 218 SER A C 1
ATOM 1750 O O . SER A 1 218 ? 42.096 18.153 -19.127 1.00 55.41 218 SER A O 1
ATOM 1752 N N . LEU A 1 219 ? 43.179 18.302 -17.177 1.00 53.69 219 LEU A N 1
ATOM 1753 C CA . LEU A 1 219 ? 42.044 17.866 -16.346 1.00 53.69 219 LEU A CA 1
ATOM 1754 C C . LEU A 1 219 ? 40.954 18.942 -16.210 1.00 53.69 219 LEU A C 1
ATOM 1756 O O . LEU A 1 219 ? 39.780 18.623 -16.013 1.00 53.69 219 LEU A O 1
ATOM 1760 N N . ARG A 1 220 ? 41.305 20.222 -16.396 1.00 56.12 220 ARG A N 1
ATOM 1761 C CA . ARG A 1 220 ? 40.334 21.332 -16.426 1.00 56.12 220 ARG A CA 1
ATOM 1762 C C . ARG A 1 220 ? 39.368 21.253 -17.616 1.00 56.12 220 ARG A C 1
ATOM 1764 O O . ARG A 1 220 ? 38.204 21.619 -17.464 1.00 56.12 220 ARG A O 1
ATOM 1771 N N . ARG A 1 221 ? 39.812 20.733 -18.769 1.00 54.03 221 ARG A N 1
ATOM 1772 C CA . ARG A 1 221 ? 38.949 20.500 -19.945 1.00 54.03 221 ARG A CA 1
ATOM 1773 C C . ARG A 1 221 ? 38.033 19.284 -19.773 1.00 54.03 221 ARG A C 1
ATOM 1775 O O . ARG A 1 221 ? 36.863 19.362 -20.132 1.00 54.03 221 ARG A O 1
ATOM 1782 N N . ALA A 1 222 ? 38.500 18.217 -19.123 1.00 49.78 222 ALA A N 1
ATOM 1783 C CA . ALA A 1 222 ? 37.638 17.086 -18.760 1.00 49.78 222 ALA A CA 1
ATOM 1784 C C . ALA A 1 222 ? 36.554 17.484 -17.733 1.00 49.78 222 ALA A C 1
ATOM 1786 O O . ALA A 1 222 ? 35.418 17.015 -17.805 1.00 49.78 222 ALA A O 1
ATOM 1787 N N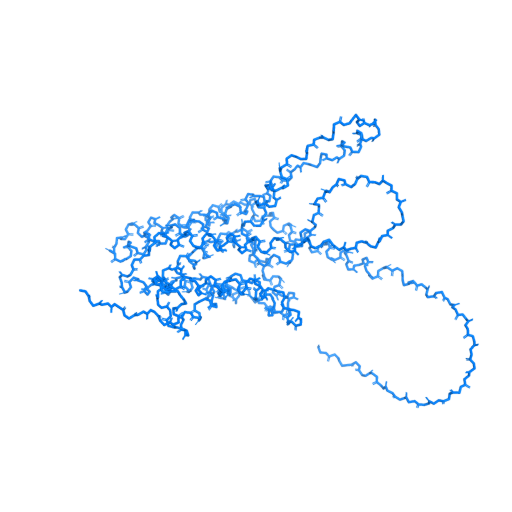 . ALA A 1 223 ? 36.866 18.411 -16.821 1.00 50.97 223 ALA A N 1
ATOM 1788 C CA . ALA A 1 223 ? 35.906 18.936 -15.851 1.00 50.97 223 ALA A CA 1
ATOM 1789 C C . ALA A 1 223 ? 34.852 19.886 -16.462 1.00 50.97 223 ALA A C 1
ATOM 1791 O O . ALA A 1 223 ? 33.758 20.001 -15.907 1.00 50.97 223 ALA A O 1
ATOM 1792 N N . SER A 1 224 ? 35.120 20.547 -17.600 1.00 45.34 224 SER A N 1
ATOM 1793 C CA . SER A 1 224 ? 34.121 21.419 -18.245 1.00 45.34 224 SER A CA 1
ATOM 1794 C C . SER A 1 224 ? 33.046 20.636 -19.013 1.00 45.34 224 SER A C 1
ATOM 1796 O O . SER A 1 224 ? 31.897 21.075 -19.035 1.00 45.34 224 SER A O 1
ATOM 1798 N N . CYS A 1 225 ? 33.363 19.435 -19.516 1.00 41.78 225 CYS A N 1
ATOM 1799 C CA . CYS A 1 225 ? 32.381 18.507 -20.102 1.00 41.78 225 CYS A CA 1
ATOM 1800 C C . CYS A 1 225 ? 31.440 17.868 -19.063 1.00 41.78 225 CYS A C 1
ATOM 1802 O O . CYS A 1 225 ? 30.426 17.275 -19.421 1.00 41.78 225 CYS A O 1
ATOM 1804 N N . ALA A 1 226 ? 31.730 18.005 -17.765 1.00 44.41 226 ALA A N 1
ATOM 1805 C CA . ALA A 1 226 ? 30.905 17.453 -16.693 1.00 44.41 226 ALA A CA 1
ATOM 1806 C C . ALA A 1 226 ? 29.760 18.380 -16.238 1.00 44.41 226 ALA A C 1
ATOM 1808 O O . ALA A 1 226 ? 29.028 18.020 -15.314 1.00 44.41 226 ALA A O 1
ATOM 1809 N N . ARG A 1 227 ? 29.540 19.537 -16.889 1.00 42.72 227 ARG A N 1
ATOM 1810 C CA . ARG A 1 227 ? 28.296 20.319 -16.732 1.00 42.72 227 ARG A CA 1
ATOM 1811 C C . ARG A 1 227 ? 27.157 19.671 -17.520 1.00 42.72 227 ARG A C 1
ATOM 1813 O O . ARG A 1 227 ? 26.554 20.285 -18.391 1.00 42.72 227 ARG A O 1
ATOM 1820 N N . CYS A 1 228 ? 26.840 18.421 -17.197 1.00 43.78 228 CYS A N 1
ATOM 1821 C CA . CYS A 1 228 ? 25.504 17.921 -17.478 1.00 43.78 228 CYS A CA 1
ATOM 1822 C C . CYS A 1 228 ? 24.544 18.774 -16.634 1.00 43.78 228 CYS A C 1
ATOM 1824 O O . CYS A 1 228 ? 24.754 18.848 -15.417 1.00 43.78 228 CYS A O 1
ATOM 1826 N N . PRO A 1 229 ? 23.544 19.458 -17.224 1.00 46.41 229 PRO A N 1
ATOM 1827 C CA . PRO A 1 229 ? 22.518 20.125 -16.438 1.00 46.41 229 PRO A CA 1
ATOM 1828 C C . PRO A 1 229 ? 21.944 19.075 -15.490 1.00 46.41 229 PRO A C 1
ATOM 1830 O O . PRO A 1 229 ? 21.448 18.042 -15.932 1.00 46.41 229 PRO A O 1
ATOM 1833 N N . ALA A 1 230 ? 22.120 19.285 -14.185 1.00 47.28 230 ALA A N 1
ATOM 1834 C CA . ALA A 1 230 ? 21.656 18.349 -13.177 1.00 47.28 230 ALA A CA 1
ATOM 1835 C C . ALA A 1 230 ? 20.147 18.199 -13.361 1.00 47.28 230 ALA A C 1
ATOM 1837 O O . ALA A 1 230 ? 19.436 19.137 -13.024 1.00 47.28 230 ALA A O 1
ATOM 1838 N N . GLU A 1 231 ? 19.679 17.079 -13.928 1.00 47.12 231 GLU A N 1
ATOM 1839 C CA . GLU A 1 231 ? 18.263 16.828 -14.216 1.00 47.12 231 GLU A CA 1
ATOM 1840 C C . GLU A 1 231 ? 17.429 17.066 -12.944 1.00 47.12 231 GLU A C 1
ATOM 1842 O O . GLU A 1 231 ? 17.411 16.224 -12.038 1.00 47.12 231 GLU A O 1
ATOM 1847 N N . PRO A 1 232 ? 16.718 18.204 -12.818 1.00 47.62 232 PRO A N 1
ATOM 1848 C CA . PRO A 1 232 ? 16.001 18.518 -11.584 1.00 47.62 232 PRO A CA 1
ATOM 1849 C C . PRO A 1 232 ? 14.694 17.714 -11.478 1.00 47.62 232 PRO A C 1
ATOM 1851 O O . PRO A 1 232 ? 14.090 17.609 -10.407 1.00 47.62 232 PRO A O 1
ATOM 1854 N N . SER A 1 233 ? 14.232 17.146 -12.593 1.00 52.44 233 SER A N 1
ATOM 1855 C CA . SER A 1 233 ? 12.832 16.798 -12.837 1.00 52.44 233 SER A CA 1
ATOM 1856 C C . SER A 1 233 ? 12.378 15.478 -12.217 1.00 52.44 233 SER A C 1
ATOM 1858 O O . SER A 1 233 ? 11.249 15.413 -11.730 1.00 52.44 233 SER A O 1
ATOM 1860 N N . ILE A 1 234 ? 13.226 14.446 -12.167 1.00 51.47 234 ILE A N 1
ATOM 1861 C CA . ILE A 1 234 ? 12.791 13.110 -11.714 1.00 51.47 234 ILE A CA 1
ATOM 1862 C C . ILE A 1 234 ? 12.525 13.079 -10.199 1.00 51.47 234 ILE A C 1
ATOM 1864 O O . ILE A 1 234 ? 11.720 12.293 -9.698 1.00 51.47 234 ILE A O 1
ATOM 1868 N N . SER A 1 235 ? 13.151 13.990 -9.447 1.00 55.53 235 SER A N 1
ATOM 1869 C CA . SER A 1 235 ? 12.983 14.072 -7.991 1.00 55.53 235 SER A CA 1
ATOM 1870 C C . SER A 1 235 ? 11.594 14.551 -7.552 1.00 55.53 235 SER A C 1
ATOM 1872 O O . SER A 1 235 ? 11.148 14.216 -6.457 1.00 55.53 235 SER A O 1
ATOM 1874 N N . HIS A 1 236 ? 10.887 15.304 -8.399 1.00 60.25 236 HIS A N 1
ATOM 1875 C CA . HIS A 1 236 ? 9.624 15.934 -8.023 1.00 60.25 236 HIS A CA 1
ATOM 1876 C C . HIS A 1 236 ? 8.446 14.948 -8.010 1.00 60.25 236 HIS A C 1
ATOM 1878 O O . HIS A 1 236 ? 7.648 14.935 -7.074 1.00 60.25 236 HIS A O 1
ATOM 1884 N N . ASN A 1 237 ? 8.362 14.072 -9.011 1.00 64.31 237 ASN A N 1
ATOM 1885 C CA . ASN A 1 237 ? 7.244 13.129 -9.184 1.00 64.31 237 ASN A CA 1
ATOM 1886 C C . ASN A 1 237 ? 7.199 12.113 -8.044 1.00 64.31 237 ASN A C 1
ATOM 1888 O O . ASN A 1 237 ? 6.156 11.801 -7.471 1.00 64.31 237 ASN A O 1
ATOM 1892 N N . PHE A 1 238 ? 8.392 11.685 -7.665 1.00 69.69 238 PHE A N 1
ATOM 1893 C CA . PHE A 1 238 ? 8.650 10.775 -6.575 1.00 69.69 238 PHE A CA 1
ATOM 1894 C C . PHE A 1 238 ? 8.219 11.338 -5.221 1.00 69.69 238 PHE A C 1
ATOM 1896 O O . PHE A 1 238 ? 7.481 10.687 -4.481 1.00 69.69 238 PHE A O 1
ATOM 1903 N N . ARG A 1 239 ? 8.593 12.595 -4.945 1.00 81.00 239 ARG A N 1
ATOM 1904 C CA . ARG A 1 239 ? 8.167 13.323 -3.744 1.00 81.00 239 ARG A CA 1
ATOM 1905 C C . ARG A 1 239 ? 6.647 13.416 -3.655 1.00 81.00 239 ARG A C 1
ATOM 1907 O O . ARG A 1 239 ? 6.110 13.230 -2.570 1.00 81.00 239 ARG A O 1
ATOM 1914 N N . ARG A 1 240 ? 5.935 13.615 -4.773 1.00 86.88 240 ARG A N 1
ATOM 1915 C CA . ARG A 1 240 ? 4.458 13.628 -4.769 1.00 86.88 240 ARG A CA 1
ATOM 1916 C C . ARG A 1 240 ? 3.872 12.299 -4.301 1.00 86.88 240 ARG A C 1
ATOM 1918 O O . ARG A 1 240 ? 2.961 12.305 -3.480 1.00 86.88 240 ARG A O 1
ATOM 1925 N N . VAL A 1 241 ? 4.419 11.170 -4.755 1.00 87.75 241 VAL A N 1
ATOM 1926 C CA . VAL A 1 241 ? 3.967 9.854 -4.284 1.00 87.75 241 VAL A CA 1
ATOM 1927 C C . VAL A 1 241 ? 4.307 9.664 -2.795 1.00 87.75 241 VAL A C 1
ATOM 1929 O O . VAL A 1 241 ? 3.443 9.212 -2.049 1.00 87.75 241 VAL A O 1
ATOM 1932 N N . GLN A 1 242 ? 5.484 10.089 -2.308 1.00 86.31 242 GLN A N 1
ATOM 1933 C CA . GLN A 1 242 ? 5.798 10.050 -0.860 1.00 86.31 242 GLN A CA 1
ATOM 1934 C C . GLN A 1 242 ? 4.792 10.842 -0.042 1.00 86.31 242 GLN A C 1
ATOM 1936 O O . GLN A 1 242 ? 4.229 10.321 0.916 1.00 86.31 242 GLN A O 1
ATOM 1941 N N . VAL A 1 243 ? 4.567 12.094 -0.440 1.00 91.94 243 VAL A N 1
ATOM 1942 C CA . VAL A 1 243 ? 3.633 12.999 0.223 1.00 91.94 243 VAL A CA 1
ATOM 1943 C C . VAL A 1 243 ? 2.242 12.385 0.218 1.00 91.94 243 VAL A C 1
ATOM 1945 O O . VAL A 1 243 ? 1.587 12.382 1.248 1.00 91.94 243 VAL A O 1
ATOM 1948 N N . SER A 1 244 ? 1.815 11.779 -0.888 1.00 94.56 244 SER A N 1
ATOM 1949 C CA . SER A 1 244 ? 0.513 11.122 -0.967 1.00 94.56 244 SER A CA 1
ATOM 1950 C C . SER A 1 244 ? 0.387 9.919 -0.016 1.00 94.56 244 SER A C 1
ATOM 1952 O O . SER A 1 244 ? -0.633 9.789 0.657 1.00 94.56 244 SER A O 1
ATOM 1954 N N . ILE A 1 245 ? 1.437 9.099 0.141 1.00 92.75 245 ILE A N 1
ATOM 1955 C CA . ILE A 1 245 ? 1.459 8.019 1.143 1.00 92.75 245 ILE A CA 1
ATOM 1956 C C . ILE A 1 245 ? 1.376 8.606 2.553 1.00 92.75 245 ILE A C 1
ATOM 1958 O O . ILE A 1 245 ? 0.569 8.146 3.353 1.00 92.75 245 ILE A O 1
ATOM 1962 N N . LEU A 1 246 ? 2.177 9.634 2.854 1.00 94.94 246 LEU A N 1
ATOM 1963 C CA . LEU A 1 246 ? 2.173 10.299 4.160 1.00 94.94 246 LEU A CA 1
ATOM 1964 C C . LEU A 1 246 ? 0.800 10.896 4.484 1.00 94.94 246 LEU A C 1
ATOM 1966 O O . LEU A 1 246 ? 0.307 10.700 5.590 1.00 94.94 246 LEU A O 1
ATOM 1970 N N . VAL A 1 247 ? 0.163 11.554 3.512 1.00 97.06 247 VAL A N 1
ATOM 1971 C CA . VAL A 1 247 ? -1.200 12.090 3.626 1.00 97.06 247 VAL A CA 1
ATOM 1972 C C . VAL A 1 247 ? -2.194 10.964 3.903 1.00 97.06 247 VAL A C 1
ATOM 1974 O O . VAL A 1 247 ? -2.984 11.084 4.833 1.00 97.06 247 VAL A O 1
ATOM 1977 N N . GLY A 1 248 ? -2.132 9.851 3.164 1.00 97.19 248 GLY A N 1
ATOM 1978 C CA . GLY A 1 248 ? -2.993 8.691 3.407 1.00 97.19 248 GLY A CA 1
ATOM 1979 C C . GLY A 1 248 ? -2.809 8.106 4.811 1.00 97.19 248 GLY A C 1
ATOM 1980 O O . GLY A 1 248 ? -3.783 7.907 5.540 1.00 97.19 248 GLY A O 1
ATOM 1981 N N . CYS A 1 249 ? -1.561 7.898 5.238 1.00 96.69 249 CYS A N 1
ATOM 1982 C CA . CYS A 1 249 ? -1.251 7.397 6.575 1.00 96.69 249 CYS A CA 1
ATOM 1983 C C . CYS A 1 249 ? -1.753 8.350 7.672 1.00 96.69 249 CYS A C 1
ATOM 1985 O O . CYS A 1 249 ? -2.423 7.909 8.604 1.00 96.69 249 CYS A O 1
ATOM 1987 N N . ALA A 1 250 ? -1.474 9.651 7.546 1.00 97.75 250 ALA A N 1
ATOM 1988 C CA . ALA A 1 250 ? -1.843 10.667 8.529 1.00 97.75 250 ALA A CA 1
ATOM 1989 C C . ALA A 1 250 ? -3.360 10.905 8.606 1.00 97.75 250 ALA A C 1
ATOM 1991 O O . ALA A 1 250 ? -3.894 11.124 9.692 1.00 97.75 250 ALA A O 1
ATOM 1992 N N . ALA A 1 251 ? -4.067 10.818 7.476 1.00 98.06 251 ALA A N 1
ATOM 1993 C CA . ALA A 1 251 ? -5.516 10.984 7.421 1.00 98.06 251 ALA A CA 1
ATOM 1994 C C . ALA A 1 251 ? -6.282 9.764 7.954 1.00 98.06 251 ALA A C 1
ATOM 1996 O O . ALA A 1 251 ? -7.444 9.899 8.332 1.00 98.06 251 ALA A O 1
ATOM 1997 N N . THR A 1 252 ? -5.661 8.580 8.022 1.00 98.25 252 THR A N 1
ATOM 1998 C CA . THR A 1 252 ? -6.371 7.345 8.392 1.00 98.25 252 THR A CA 1
ATOM 1999 C C . THR A 1 252 ? -6.933 7.370 9.820 1.00 98.25 252 THR A C 1
ATOM 2001 O O . THR A 1 252 ? -8.130 7.112 9.965 1.00 98.25 252 THR A O 1
ATOM 2004 N N . PRO A 1 253 ? -6.165 7.695 10.883 1.00 98.44 253 PRO A N 1
ATOM 2005 C CA . PRO A 1 253 ? -6.727 7.758 12.231 1.00 98.44 253 PRO A CA 1
ATOM 2006 C C . PRO A 1 253 ? -7.905 8.729 12.397 1.00 98.44 253 PRO A C 1
ATOM 2008 O O . PRO A 1 253 ? -8.960 8.277 12.850 1.00 98.44 253 PRO A O 1
ATOM 2011 N N . PRO A 1 254 ? -7.807 10.016 11.996 1.00 98.38 254 PRO A N 1
ATOM 2012 C CA . PRO A 1 254 ? -8.937 10.930 12.121 1.00 98.38 254 PRO A CA 1
ATOM 2013 C C . PRO A 1 254 ? -10.108 10.540 11.211 1.00 98.38 254 PRO A C 1
ATOM 2015 O O . PRO A 1 254 ? -11.253 10.814 11.563 1.00 98.38 254 PRO A O 1
ATOM 2018 N N . LEU A 1 255 ? -9.864 9.861 10.082 1.00 98.50 255 LEU A N 1
ATOM 2019 C CA . LEU A 1 255 ? -10.932 9.364 9.209 1.00 98.50 255 LEU A CA 1
ATOM 2020 C C . LEU A 1 255 ? -11.735 8.263 9.896 1.00 98.50 255 LEU A C 1
ATOM 2022 O O . LEU A 1 255 ? -12.964 8.313 9.899 1.00 98.50 255 LEU A O 1
ATOM 2026 N N . VAL A 1 256 ? -11.054 7.284 10.494 1.00 98.44 256 VAL A N 1
ATOM 2027 C CA . VAL A 1 256 ? -11.710 6.209 11.249 1.00 98.44 256 VAL A CA 1
ATOM 2028 C C . VAL A 1 256 ? -12.485 6.790 12.432 1.00 98.44 256 VAL A C 1
ATOM 2030 O O . VAL A 1 256 ? -13.646 6.434 12.626 1.00 98.44 256 VAL A O 1
ATOM 2033 N N . ASP A 1 257 ? -11.898 7.731 13.174 1.00 98.44 257 ASP A N 1
ATOM 2034 C CA . ASP A 1 257 ? -12.570 8.400 14.292 1.00 98.44 257 ASP A CA 1
ATOM 2035 C C . ASP A 1 257 ? -13.818 9.177 13.841 1.00 98.44 257 ASP A C 1
ATOM 2037 O O . ASP A 1 257 ? -14.880 9.042 14.456 1.00 98.44 257 ASP A O 1
ATOM 2041 N N . ALA A 1 258 ? -13.730 9.936 12.745 1.00 98.44 258 ALA A N 1
ATOM 2042 C CA . ALA A 1 258 ? -14.861 10.669 12.178 1.00 98.44 258 ALA A CA 1
ATOM 2043 C C . ALA A 1 258 ? -15.974 9.727 11.693 1.00 98.44 258 ALA A C 1
ATOM 2045 O O . ALA A 1 258 ? -17.153 9.993 11.929 1.00 98.44 258 ALA A O 1
ATOM 2046 N N . LEU A 1 259 ? -15.621 8.598 11.068 1.00 98.38 259 LEU A N 1
ATOM 2047 C CA . LEU A 1 259 ? -16.579 7.573 10.643 1.00 98.38 259 LEU A CA 1
ATOM 2048 C C . LEU A 1 259 ? -17.278 6.910 11.839 1.00 98.38 259 LEU A C 1
ATOM 2050 O O . LEU A 1 259 ? -18.494 6.730 11.805 1.00 98.38 259 LEU A O 1
ATOM 2054 N N . ILE A 1 260 ? -16.545 6.600 12.916 1.00 98.38 260 ILE A N 1
ATOM 2055 C CA . ILE A 1 260 ? -17.116 6.060 14.163 1.00 98.38 260 ILE A CA 1
ATOM 2056 C C . ILE A 1 260 ? -18.113 7.051 14.778 1.00 98.38 260 ILE A C 1
ATOM 2058 O O . ILE A 1 260 ? -19.194 6.649 15.211 1.00 98.38 260 ILE A O 1
ATOM 2062 N N . ARG A 1 261 ? -17.766 8.344 14.797 1.00 98.44 261 ARG A N 1
ATOM 2063 C CA . ARG A 1 261 ? -18.614 9.425 15.329 1.00 98.44 261 ARG A CA 1
ATOM 2064 C C . ARG A 1 261 ? -19.702 9.894 14.360 1.00 98.44 261 ARG A C 1
ATOM 2066 O O . ARG A 1 261 ? -20.529 10.714 14.739 1.00 98.44 261 ARG A O 1
ATOM 2073 N N . LYS A 1 262 ? -19.726 9.367 13.131 1.00 98.06 262 LYS A N 1
ATOM 2074 C CA . LYS A 1 262 ? -20.643 9.761 12.047 1.00 98.06 262 LYS A CA 1
ATOM 2075 C C . LYS A 1 262 ? -20.557 11.256 11.678 1.00 98.06 262 LYS A C 1
ATOM 2077 O O . LYS A 1 262 ? -21.534 11.851 11.227 1.00 98.06 262 LYS A O 1
ATOM 2082 N N . GLU A 1 263 ? -19.378 11.862 11.814 1.00 98.50 263 GLU A N 1
ATOM 2083 C CA . GLU A 1 263 ? -19.118 13.277 11.514 1.00 98.50 263 GLU A CA 1
ATOM 2084 C C . GLU A 1 263 ? -18.906 13.495 10.002 1.00 98.50 263 GLU A C 1
ATOM 2086 O O . GLU A 1 263 ? -17.777 13.589 9.515 1.00 98.50 263 GLU A O 1
ATOM 2091 N N . ARG A 1 264 ? -20.005 13.575 9.237 1.00 98.12 264 ARG A N 1
ATOM 2092 C CA . ARG A 1 264 ? -19.998 13.619 7.756 1.00 98.12 264 ARG A CA 1
ATOM 2093 C C . ARG A 1 264 ? -19.058 14.678 7.166 1.00 98.12 264 ARG A C 1
ATOM 2095 O O . ARG A 1 264 ? -18.319 14.377 6.234 1.00 98.12 264 ARG A O 1
ATOM 2102 N N . TRP A 1 265 ? -19.043 15.886 7.731 1.00 98.31 265 TRP A N 1
ATOM 2103 C CA . TRP A 1 265 ? -18.185 16.975 7.253 1.00 98.31 265 TRP A CA 1
ATOM 2104 C C . TRP A 1 265 ? -16.695 16.682 7.425 1.00 98.31 265 TRP A C 1
ATOM 2106 O O . TRP A 1 265 ? -15.913 16.950 6.516 1.00 98.31 265 TRP A O 1
ATOM 2116 N N . ARG A 1 266 ? -16.296 16.071 8.549 1.00 98.25 266 ARG A N 1
ATOM 2117 C CA . ARG A 1 266 ? -14.899 15.670 8.763 1.00 98.25 266 ARG A CA 1
ATOM 2118 C C . ARG A 1 266 ? -14.494 14.543 7.822 1.00 98.25 266 ARG A C 1
ATOM 2120 O O . ARG A 1 266 ? -13.398 14.584 7.273 1.00 98.25 266 ARG A O 1
ATOM 2127 N N . VAL A 1 267 ? -15.387 13.579 7.587 1.00 98.31 267 VAL A N 1
ATOM 2128 C CA . VAL A 1 267 ? -15.162 12.508 6.603 1.00 98.31 267 VAL A CA 1
ATOM 2129 C C . VAL A 1 267 ? -14.943 13.097 5.209 1.00 98.31 267 VAL A C 1
ATOM 2131 O O . VAL A 1 267 ? -13.964 12.740 4.557 1.00 98.31 267 VAL A O 1
ATOM 2134 N N . LEU A 1 268 ? -15.800 14.028 4.775 1.00 98.12 268 LEU A N 1
ATOM 2135 C CA . LEU A 1 268 ? -15.665 14.690 3.476 1.00 98.12 268 LEU A CA 1
ATOM 2136 C C . LEU A 1 268 ? -14.352 15.477 3.379 1.00 98.12 268 LEU A C 1
ATOM 2138 O O . LEU A 1 268 ? -13.629 15.325 2.401 1.00 98.12 268 LEU A O 1
ATOM 2142 N N . ALA A 1 269 ? -14.003 16.262 4.402 1.00 98.31 269 ALA A N 1
ATOM 2143 C CA . ALA A 1 269 ? -12.761 17.032 4.423 1.00 98.31 269 ALA A CA 1
ATOM 2144 C C . ALA A 1 269 ? -11.512 16.136 4.329 1.00 98.31 269 ALA A C 1
ATOM 2146 O O . ALA A 1 269 ? -10.604 16.420 3.549 1.00 98.31 269 ALA A O 1
ATOM 2147 N N . LEU A 1 270 ? -11.477 15.025 5.073 1.00 98.12 270 LEU A N 1
ATOM 2148 C CA . LEU A 1 270 ? -10.360 14.075 5.045 1.00 98.12 270 LEU A CA 1
ATOM 2149 C C . LEU A 1 270 ? -10.287 13.312 3.718 1.00 98.12 270 LEU A C 1
ATOM 2151 O O . LEU A 1 270 ? -9.195 13.122 3.184 1.00 98.12 270 LEU A O 1
ATOM 2155 N N . ALA A 1 271 ? -11.431 12.915 3.156 1.00 97.62 271 ALA A N 1
ATOM 2156 C CA . ALA A 1 271 ? -11.491 12.308 1.830 1.00 97.62 271 ALA A CA 1
ATOM 2157 C C . ALA A 1 271 ? -10.966 13.267 0.750 1.00 97.62 271 ALA A C 1
ATOM 2159 O O . ALA A 1 271 ? -10.137 12.870 -0.068 1.00 97.62 271 ALA A O 1
ATOM 2160 N N . SER A 1 272 ? -11.369 14.539 0.801 1.00 97.38 272 SER A N 1
ATOM 2161 C CA . SER A 1 272 ? -10.858 15.588 -0.085 1.00 97.38 272 SER A CA 1
ATOM 2162 C C . SER A 1 272 ? -9.351 15.787 0.082 1.00 97.38 272 SER A C 1
ATOM 2164 O O . SER A 1 272 ? -8.634 15.820 -0.915 1.00 97.38 272 SER A O 1
ATOM 2166 N N . ALA A 1 273 ? -8.839 15.835 1.317 1.00 97.50 273 ALA A N 1
ATOM 2167 C CA . ALA A 1 273 ? -7.405 15.964 1.580 1.00 97.50 273 ALA A CA 1
ATOM 2168 C C . ALA A 1 273 ? -6.592 14.798 0.987 1.00 97.50 273 ALA A C 1
ATOM 2170 O O . ALA A 1 273 ? -5.549 15.022 0.375 1.00 97.50 273 ALA A O 1
ATOM 2171 N N . MET A 1 274 ? -7.090 13.562 1.098 1.00 97.38 274 MET A N 1
ATOM 2172 C CA . MET A 1 274 ? -6.468 12.386 0.473 1.00 97.38 274 MET A CA 1
ATOM 2173 C C . MET A 1 274 ? -6.558 12.394 -1.061 1.00 97.38 274 MET A C 1
ATOM 2175 O O . MET A 1 274 ? -5.733 11.767 -1.723 1.00 97.38 274 MET A O 1
ATOM 2179 N N . LEU A 1 275 ? -7.536 13.098 -1.638 1.00 96.75 275 LEU A N 1
ATOM 2180 C CA . LEU A 1 275 ? -7.720 13.221 -3.084 1.00 96.75 275 LEU A CA 1
ATOM 2181 C C . LEU A 1 275 ? -6.805 14.295 -3.709 1.00 96.75 275 LEU A C 1
ATOM 2183 O O . LEU A 1 275 ? -6.449 14.188 -4.884 1.00 96.75 275 LEU A O 1
ATOM 2187 N N . LEU A 1 276 ? -6.371 15.300 -2.938 1.00 95.94 276 LEU A N 1
ATOM 2188 C CA . LEU A 1 276 ? -5.536 16.405 -3.433 1.00 95.94 276 LEU A CA 1
ATOM 2189 C C . LEU A 1 276 ? -4.250 15.957 -4.155 1.00 95.94 276 LEU A C 1
ATOM 2191 O O . LEU A 1 276 ? -3.999 16.473 -5.247 1.00 95.94 276 LEU A O 1
ATOM 2195 N N . PRO A 1 277 ? -3.439 15.002 -3.649 1.00 94.62 277 PRO A N 1
ATOM 2196 C CA . PRO A 1 277 ? -2.229 14.567 -4.353 1.00 94.62 277 PRO A CA 1
ATOM 2197 C C . PRO A 1 277 ? -2.521 13.934 -5.721 1.00 94.62 277 PRO A C 1
ATOM 2199 O O . PRO A 1 277 ? -1.785 14.159 -6.690 1.00 94.62 277 PRO A O 1
ATOM 2202 N N . TYR A 1 278 ? -3.624 13.185 -5.814 1.00 94.25 278 TYR A N 1
ATOM 2203 C CA . TYR A 1 278 ? -4.104 12.598 -7.061 1.00 94.25 278 TYR A CA 1
ATOM 2204 C C . TYR A 1 278 ? -4.539 13.678 -8.053 1.00 94.25 278 TYR A C 1
ATOM 2206 O O . TYR A 1 278 ? -4.104 13.647 -9.205 1.00 94.25 278 TYR A O 1
ATOM 2214 N N . LEU A 1 279 ? -5.351 14.648 -7.618 1.00 95.00 279 LEU A N 1
ATOM 2215 C CA . LEU A 1 279 ? -5.811 15.744 -8.478 1.00 95.00 279 LEU A CA 1
ATOM 2216 C C . LEU A 1 279 ? -4.639 16.605 -8.942 1.00 95.00 279 LEU A C 1
ATOM 2218 O O . LEU A 1 279 ? -4.505 16.857 -10.133 1.00 95.00 279 LEU A O 1
ATOM 2222 N N . SER A 1 280 ? -3.731 16.961 -8.032 1.00 93.94 280 SER A N 1
ATOM 2223 C CA . SER A 1 280 ? -2.507 17.701 -8.352 1.00 93.94 280 SER A CA 1
ATOM 2224 C C . SER A 1 280 ? -1.650 16.984 -9.400 1.00 93.94 280 SER A C 1
ATOM 2226 O O . SER A 1 280 ? -1.059 17.628 -10.264 1.00 93.94 280 SER A O 1
ATOM 2228 N N . SER A 1 281 ? -1.576 15.651 -9.350 1.00 90.81 281 SER A N 1
ATOM 2229 C CA . SER A 1 281 ? -0.840 14.865 -10.348 1.00 90.81 281 SER A CA 1
ATOM 2230 C C . SER A 1 281 ? -1.611 14.703 -11.660 1.00 90.81 281 SER A C 1
ATOM 2232 O O . SER A 1 281 ? -1.005 14.727 -12.725 1.00 90.81 281 SER A O 1
ATOM 2234 N N . SER A 1 282 ? -2.937 14.570 -11.596 1.00 89.31 282 SER A N 1
ATOM 2235 C CA . SER A 1 282 ? -3.802 14.388 -12.770 1.00 89.31 282 SER A CA 1
ATOM 2236 C C . SER A 1 282 ? -3.936 15.655 -13.610 1.00 89.31 282 SER A C 1
ATOM 2238 O O . SER A 1 282 ? -4.050 15.563 -14.829 1.00 89.31 282 SER A O 1
ATOM 2240 N N . LEU A 1 283 ? -3.931 16.818 -12.955 1.00 92.25 283 LEU A N 1
ATOM 2241 C CA . LEU A 1 283 ? -4.074 18.133 -13.578 1.00 92.25 283 LEU A CA 1
ATOM 2242 C C . LEU A 1 283 ? -2.743 18.711 -14.081 1.00 92.25 283 LEU A C 1
ATOM 2244 O O . LEU A 1 283 ? -2.741 19.787 -14.668 1.00 92.25 283 LEU A O 1
ATOM 2248 N N . ASP A 1 284 ? -1.616 18.027 -13.865 1.00 88.62 284 ASP A N 1
ATOM 2249 C CA . ASP A 1 284 ? -0.301 18.466 -14.339 1.00 88.62 284 ASP A CA 1
ATOM 2250 C C . ASP A 1 284 ? 0.051 17.780 -15.677 1.00 88.62 284 ASP A C 1
ATOM 2252 O O . ASP A 1 284 ? 0.558 16.649 -15.687 1.00 88.62 284 ASP A O 1
ATOM 2256 N N . PRO A 1 285 ? -0.188 18.432 -16.835 1.00 81.44 285 PRO A N 1
ATOM 2257 C CA . PRO A 1 285 ? 0.024 17.816 -18.146 1.00 81.44 285 PRO A CA 1
ATOM 2258 C C . PRO A 1 285 ? 1.496 17.470 -18.409 1.00 81.44 285 PRO A C 1
ATOM 2260 O O . PRO A 1 285 ? 1.788 16.545 -19.171 1.00 81.44 285 PRO A O 1
ATOM 2263 N N . ARG A 1 286 ? 2.437 18.160 -17.746 1.00 83.25 286 ARG A N 1
ATOM 2264 C CA . ARG A 1 286 ? 3.878 17.928 -17.917 1.00 83.25 286 ARG A CA 1
ATOM 2265 C C . ARG A 1 286 ? 4.319 16.604 -17.295 1.00 83.25 286 ARG A C 1
ATOM 2267 O O . ARG A 1 286 ? 5.347 16.061 -17.698 1.00 83.25 286 ARG A O 1
ATOM 2274 N N . LEU A 1 287 ? 3.568 16.068 -16.330 1.00 73.69 287 LEU A N 1
ATOM 2275 C CA . LEU A 1 287 ? 3.902 14.796 -15.687 1.00 73.69 287 LEU A CA 1
ATOM 2276 C C . LEU A 1 287 ? 3.648 13.597 -16.589 1.00 73.69 287 LEU A C 1
ATOM 2278 O O . LEU A 1 287 ? 4.522 12.739 -16.713 1.00 73.69 287 LEU A O 1
ATOM 2282 N N . ARG A 1 288 ? 2.491 13.561 -17.256 1.00 69.44 288 ARG A N 1
ATOM 2283 C CA . ARG A 1 288 ? 2.117 12.440 -18.131 1.00 69.44 288 ARG A CA 1
ATOM 2284 C C . ARG A 1 288 ? 3.063 12.296 -19.321 1.00 69.44 288 ARG A C 1
ATOM 2286 O O . ARG A 1 288 ? 3.481 11.188 -19.642 1.00 69.44 288 ARG A O 1
ATOM 2293 N N . GLN A 1 289 ? 3.449 13.416 -19.935 1.00 70.25 289 GLN A N 1
ATOM 2294 C CA . GLN A 1 289 ? 4.356 13.418 -21.088 1.00 70.25 289 GLN A CA 1
ATOM 2295 C C . GLN A 1 289 ? 5.742 12.848 -20.740 1.00 70.25 289 GLN A C 1
ATOM 2297 O O . GLN A 1 289 ? 6.325 12.105 -21.527 1.00 70.25 289 GLN A O 1
ATOM 2302 N N . ARG A 1 290 ? 6.259 13.143 -19.540 1.00 67.44 290 ARG A N 1
ATOM 2303 C CA . ARG A 1 290 ? 7.599 12.709 -19.114 1.00 67.44 290 ARG A CA 1
ATOM 2304 C C . ARG A 1 290 ? 7.696 11.210 -18.850 1.00 67.44 290 ARG A C 1
ATOM 2306 O O . ARG A 1 290 ? 8.674 10.595 -19.259 1.00 67.44 290 ARG A O 1
ATOM 2313 N N . TYR A 1 291 ? 6.695 10.612 -18.204 1.00 64.00 291 TYR A N 1
ATOM 2314 C CA . TYR A 1 291 ? 6.715 9.172 -17.924 1.00 64.00 291 TYR A CA 1
ATOM 2315 C C . TYR A 1 291 ? 6.597 8.325 -19.187 1.00 64.00 291 TYR A C 1
ATOM 2317 O O . TYR A 1 291 ? 7.272 7.301 -19.298 1.00 64.00 291 TYR A O 1
ATOM 2325 N N . PHE A 1 292 ? 5.789 8.776 -20.147 1.00 64.56 292 PHE A N 1
ATOM 2326 C CA . PHE A 1 292 ? 5.719 8.135 -21.453 1.00 64.56 292 PHE A CA 1
ATOM 2327 C C . PHE A 1 292 ? 7.077 8.191 -22.166 1.00 64.56 292 PHE A C 1
ATOM 2329 O O . PHE A 1 292 ? 7.552 7.177 -22.670 1.00 64.56 292 PHE A O 1
ATOM 2336 N N . PHE A 1 293 ? 7.741 9.351 -22.136 1.00 57.34 293 PHE A N 1
ATOM 2337 C CA . PHE A 1 293 ? 9.061 9.529 -22.735 1.00 57.34 293 PHE A CA 1
ATOM 2338 C C . 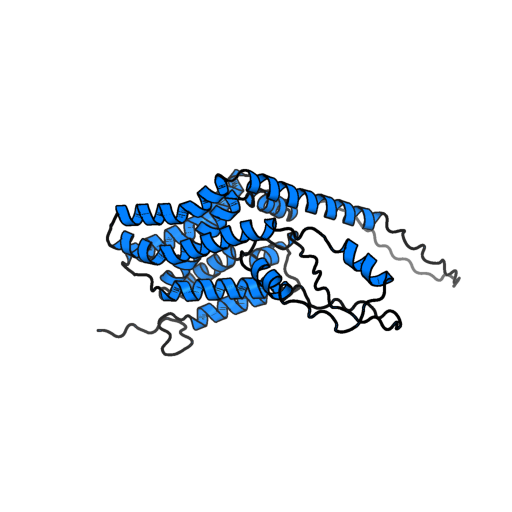PHE A 1 293 ? 10.134 8.631 -22.102 1.00 57.34 293 PHE A C 1
ATOM 2340 O O . PHE A 1 293 ? 10.821 7.916 -22.824 1.00 57.34 293 PHE A O 1
ATOM 2347 N N . GLU A 1 294 ? 10.262 8.607 -20.769 1.00 62.81 294 GLU A N 1
ATOM 2348 C CA . GLU A 1 294 ? 11.269 7.774 -20.088 1.00 62.81 294 GLU A CA 1
ATOM 2349 C C . GLU A 1 294 ? 11.092 6.279 -20.382 1.00 62.81 294 GLU A C 1
ATOM 2351 O O . GLU A 1 294 ? 12.077 5.554 -20.543 1.00 62.81 294 GLU A O 1
ATOM 2356 N N . PHE A 1 295 ? 9.842 5.818 -20.469 1.00 64.00 295 PHE A N 1
ATOM 2357 C CA . PHE A 1 295 ? 9.543 4.431 -20.803 1.00 64.00 295 PHE A CA 1
ATOM 2358 C C . PHE A 1 295 ? 9.945 4.093 -22.243 1.00 64.00 295 PHE A C 1
ATOM 2360 O O . PHE A 1 295 ? 10.625 3.091 -22.472 1.00 64.00 295 PHE A O 1
ATOM 2367 N N . GLN A 1 296 ? 9.592 4.952 -23.204 1.00 69.31 296 GLN A N 1
ATOM 2368 C CA . GLN A 1 296 ? 10.011 4.783 -24.599 1.00 69.31 296 GLN A CA 1
ATOM 2369 C C . GLN A 1 296 ? 11.537 4.788 -24.730 1.00 69.31 296 GLN A C 1
ATOM 2371 O O . GLN A 1 296 ? 12.100 3.953 -25.430 1.00 69.31 296 GLN A O 1
ATOM 2376 N N . LEU A 1 297 ? 12.227 5.661 -23.994 1.00 68.44 297 LEU A N 1
ATOM 2377 C CA . LEU A 1 297 ? 13.685 5.750 -24.034 1.00 68.44 297 LEU A CA 1
ATOM 2378 C C . LEU A 1 297 ? 14.365 4.479 -23.504 1.00 68.44 297 LEU A C 1
ATOM 2380 O O . LEU A 1 297 ? 15.387 4.051 -24.030 1.00 68.44 297 LEU A O 1
ATOM 2384 N N . GLN A 1 298 ? 13.791 3.843 -22.480 1.00 67.75 298 GLN A N 1
ATOM 2385 C CA . GLN A 1 298 ? 14.283 2.556 -21.977 1.00 67.75 298 GLN A CA 1
ATOM 2386 C C . GLN A 1 298 ? 14.019 1.410 -22.938 1.00 67.75 298 GLN A C 1
ATOM 2388 O O . GLN A 1 298 ? 14.860 0.524 -23.072 1.00 67.75 298 GLN A O 1
ATOM 2393 N N . ARG A 1 299 ? 12.861 1.424 -23.600 1.00 72.00 299 ARG A N 1
ATOM 2394 C CA . ARG A 1 299 ? 12.548 0.449 -24.636 1.00 72.00 299 ARG A CA 1
ATOM 2395 C C . ARG A 1 299 ? 13.574 0.524 -25.767 1.00 72.00 299 ARG A C 1
ATOM 2397 O O . ARG A 1 299 ? 14.157 -0.501 -26.099 1.00 72.00 299 ARG A O 1
ATOM 2404 N N . LEU A 1 300 ? 13.854 1.728 -26.265 1.00 71.38 300 LEU A N 1
ATOM 2405 C CA . LEU A 1 300 ? 14.854 1.946 -27.311 1.00 71.38 300 LEU A CA 1
ATOM 2406 C C . LEU A 1 300 ? 16.249 1.472 -26.882 1.00 71.38 300 LEU A C 1
ATOM 2408 O O . LEU A 1 300 ? 16.907 0.782 -27.648 1.00 71.38 300 LEU A O 1
ATOM 2412 N N . ARG A 1 301 ? 16.673 1.744 -25.638 1.00 74.19 301 ARG A N 1
ATOM 2413 C CA . ARG A 1 301 ? 17.961 1.240 -25.124 1.00 74.19 301 ARG A CA 1
ATOM 2414 C C . ARG A 1 301 ? 18.036 -0.285 -25.077 1.00 74.19 301 ARG A C 1
ATOM 2416 O O . ARG A 1 301 ? 19.062 -0.840 -25.434 1.00 74.19 301 ARG A O 1
ATOM 2423 N N . LYS A 1 302 ? 16.964 -0.974 -24.672 1.00 73.00 302 LYS A N 1
ATOM 2424 C CA . LYS A 1 302 ? 16.938 -2.448 -24.677 1.00 73.00 302 LYS A CA 1
ATOM 2425 C C . LYS A 1 302 ? 16.954 -3.026 -26.093 1.00 73.00 302 LYS A C 1
ATOM 2427 O O . LYS A 1 302 ? 17.576 -4.059 -26.330 1.00 73.00 302 LYS A O 1
ATOM 2432 N N . GLU A 1 303 ? 16.270 -2.374 -27.029 1.00 78.12 303 GLU A N 1
ATOM 2433 C CA . GLU A 1 303 ? 16.319 -2.735 -28.450 1.00 78.12 303 GLU A CA 1
ATOM 2434 C C . GLU A 1 303 ? 17.735 -2.520 -29.024 1.00 78.12 303 GLU A C 1
ATOM 2436 O O . GLU A 1 303 ? 18.223 -3.343 -29.790 1.00 78.12 303 GLU A O 1
ATOM 2441 N N . GLU A 1 304 ? 18.442 -1.472 -28.601 1.00 78.94 304 GLU A N 1
ATOM 2442 C CA . GLU A 1 304 ? 19.830 -1.210 -29.001 1.00 78.94 304 GLU A CA 1
ATOM 2443 C C . GLU A 1 304 ? 20.826 -2.211 -28.383 1.00 78.94 304 GLU A C 1
ATOM 2445 O O . GLU A 1 304 ? 21.673 -2.751 -29.095 1.00 78.94 304 GLU A O 1
ATOM 2450 N N . GLU A 1 305 ? 20.682 -2.526 -27.090 1.00 77.69 305 GLU A N 1
ATOM 2451 C CA . GLU A 1 305 ? 21.490 -3.530 -26.373 1.00 77.69 305 GLU A CA 1
ATOM 2452 C C . GLU A 1 305 ? 21.308 -4.944 -26.950 1.00 77.69 305 GLU A C 1
ATOM 2454 O O . GLU A 1 305 ? 22.269 -5.705 -27.053 1.00 77.69 305 GLU A O 1
ATOM 2459 N N . SER A 1 306 ? 20.086 -5.307 -27.355 1.00 77.44 306 SER A N 1
ATOM 2460 C CA . SER A 1 306 ? 19.826 -6.609 -27.991 1.00 77.44 306 SER A CA 1
ATOM 2461 C C . SER A 1 306 ? 20.453 -6.708 -29.383 1.00 77.44 306 SER A C 1
ATOM 2463 O O . SER A 1 306 ? 21.085 -7.721 -29.674 1.00 77.44 306 SER A O 1
ATOM 2465 N N . ARG A 1 307 ? 20.387 -5.643 -30.195 1.00 80.62 307 ARG A N 1
ATOM 2466 C CA . ARG A 1 307 ? 21.067 -5.589 -31.504 1.00 80.62 307 ARG A CA 1
ATOM 2467 C C . ARG A 1 307 ? 22.585 -5.699 -31.378 1.00 80.62 307 ARG A C 1
ATOM 2469 O O . ARG A 1 307 ? 23.208 -6.476 -32.090 1.00 80.62 307 ARG A O 1
ATOM 2476 N N . THR A 1 308 ? 23.188 -4.989 -30.422 1.00 79.94 308 THR A N 1
ATOM 2477 C CA . THR A 1 308 ? 24.647 -5.060 -30.210 1.00 79.94 308 THR A CA 1
ATOM 2478 C C . THR A 1 308 ? 25.122 -6.441 -29.748 1.00 79.94 308 THR A C 1
ATOM 2480 O O . THR A 1 308 ? 26.262 -6.808 -30.022 1.00 79.94 308 THR A O 1
ATOM 2483 N N . CYS A 1 309 ? 24.274 -7.227 -29.076 1.00 73.50 309 CYS A N 1
ATOM 2484 C CA . CYS A 1 309 ? 24.585 -8.618 -28.738 1.00 73.50 309 CYS A CA 1
ATOM 2485 C C . CYS A 1 309 ? 24.497 -9.578 -29.935 1.00 73.50 309 CYS A C 1
ATOM 2487 O O . CYS A 1 309 ? 25.243 -10.556 -29.955 1.00 73.50 309 CYS A O 1
ATOM 2489 N N . GLU A 1 310 ? 23.621 -9.323 -30.909 1.00 77.94 310 GLU A N 1
ATOM 2490 C CA . GLU A 1 310 ? 23.515 -10.132 -32.134 1.00 77.94 310 GLU A CA 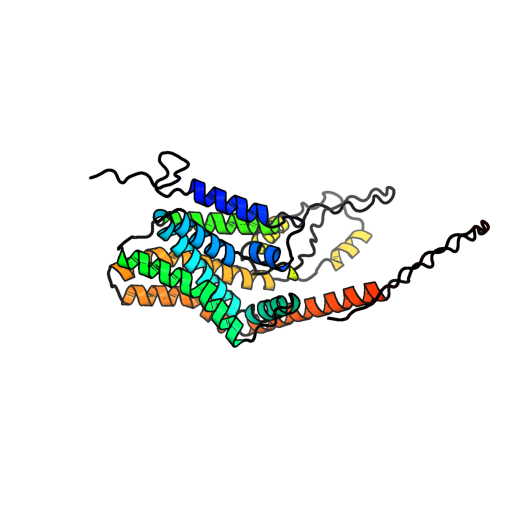1
ATOM 2491 C C . GLU A 1 310 ? 24.660 -9.846 -33.115 1.00 77.94 310 GLU A C 1
ATOM 2493 O O . GLU A 1 310 ? 25.193 -10.776 -33.722 1.00 77.94 310 GLU A O 1
ATOM 2498 N N . ASP A 1 311 ? 25.093 -8.585 -33.194 1.00 74.38 311 ASP A N 1
ATOM 2499 C CA . ASP A 1 311 ? 26.174 -8.139 -34.082 1.00 74.38 311 ASP A CA 1
ATOM 2500 C C . ASP A 1 311 ? 27.579 -8.322 -33.488 1.00 74.38 311 ASP A C 1
ATOM 2502 O O . ASP A 1 311 ? 28.579 -8.059 -34.163 1.00 74.38 311 ASP A O 1
ATOM 2506 N N . ALA A 1 312 ? 27.690 -8.772 -32.232 1.00 70.88 312 ALA A N 1
ATOM 2507 C CA . ALA A 1 312 ? 28.981 -9.100 -31.643 1.00 70.88 312 ALA A CA 1
ATOM 2508 C C . ALA A 1 312 ? 29.641 -10.180 -32.519 1.00 70.88 312 ALA A C 1
ATOM 2510 O O . ALA A 1 312 ? 29.098 -11.288 -32.618 1.00 70.88 312 ALA A O 1
ATOM 2511 N N . PRO A 1 313 ? 30.779 -9.881 -33.184 1.00 68.81 313 PRO A N 1
ATOM 2512 C CA . PRO A 1 313 ? 31.377 -10.793 -34.142 1.00 68.81 313 PRO A CA 1
ATOM 2513 C C . PRO A 1 313 ? 31.598 -12.111 -33.423 1.00 68.81 313 PRO A C 1
ATOM 2515 O O . PRO A 1 313 ? 32.305 -12.143 -32.412 1.00 68.81 313 PRO A O 1
ATOM 2518 N N . ARG A 1 314 ? 30.952 -13.181 -33.916 1.00 69.56 314 ARG A N 1
ATOM 2519 C CA . ARG A 1 314 ? 31.227 -14.546 -33.468 1.00 69.56 314 ARG A CA 1
ATOM 2520 C C . ARG A 1 314 ? 32.727 -14.676 -33.564 1.00 69.56 314 ARG A C 1
ATOM 2522 O O . ARG A 1 314 ? 33.254 -14.684 -34.676 1.00 69.56 314 ARG A O 1
ATOM 2529 N N . SER A 1 315 ? 33.398 -14.654 -32.416 1.00 62.06 315 SER A N 1
ATOM 2530 C CA . SER A 1 315 ? 34.837 -14.780 -32.364 1.00 62.06 315 SER A CA 1
ATOM 2531 C C . SER A 1 315 ? 35.133 -16.040 -33.146 1.00 62.06 315 SER A C 1
ATOM 2533 O O . SER A 1 315 ? 34.686 -17.131 -32.783 1.00 62.06 315 SER A O 1
ATOM 2535 N N . VAL A 1 316 ? 35.758 -15.846 -34.308 1.00 60.19 316 VAL A N 1
ATOM 2536 C CA . VAL A 1 316 ? 36.249 -16.928 -35.139 1.00 60.19 316 VAL A CA 1
ATOM 2537 C C . VAL A 1 316 ? 37.097 -17.724 -34.178 1.00 60.19 316 VAL A C 1
ATOM 2539 O O . VAL A 1 316 ? 38.111 -17.229 -33.687 1.00 60.19 316 VAL A O 1
ATOM 2542 N N . THR A 1 317 ? 36.593 -18.892 -33.791 1.00 59.09 317 THR A N 1
ATOM 2543 C CA . THR A 1 317 ? 37.329 -19.818 -32.950 1.00 59.09 317 THR A CA 1
ATOM 2544 C C . THR A 1 317 ? 38.624 -20.015 -33.717 1.00 59.09 317 THR A C 1
ATOM 2546 O O . THR A 1 317 ? 38.548 -20.444 -34.873 1.00 59.09 317 THR A O 1
ATOM 2549 N N . PRO A 1 318 ? 39.787 -19.589 -33.189 1.00 55.28 318 PRO A N 1
ATOM 2550 C CA . PRO A 1 318 ? 41.017 -19.731 -33.935 1.00 55.28 318 PRO A CA 1
ATOM 2551 C C . PRO A 1 318 ? 41.146 -21.220 -34.211 1.00 55.28 318 PRO A C 1
ATOM 2553 O O . PRO A 1 318 ? 41.141 -22.029 -33.281 1.00 55.28 318 PRO A O 1
ATOM 2556 N N . GLY A 1 319 ? 41.121 -21.561 -35.499 1.00 48.97 319 GLY A N 1
ATOM 2557 C CA . GLY A 1 319 ? 41.202 -22.919 -35.995 1.00 48.97 319 GLY A CA 1
ATOM 2558 C C . GLY A 1 319 ? 42.508 -23.535 -35.528 1.00 48.97 319 GLY A C 1
ATOM 2559 O O . GLY A 1 319 ? 43.521 -23.470 -36.215 1.00 48.97 319 GLY A O 1
ATOM 2560 N N . GLY A 1 320 ? 42.473 -24.134 -34.342 1.00 49.97 320 GLY A N 1
ATOM 2561 C CA . GLY A 1 320 ? 43.451 -25.093 -33.884 1.00 49.97 320 GLY A CA 1
ATOM 2562 C C . GLY A 1 320 ? 43.236 -26.366 -34.679 1.00 49.97 320 GLY A C 1
ATOM 2563 O O . GLY A 1 320 ? 42.505 -27.260 -34.261 1.00 49.97 320 GLY A O 1
ATOM 2564 N N . ALA A 1 321 ? 43.856 -26.429 -35.853 1.00 55.47 321 ALA A N 1
ATOM 2565 C CA . ALA A 1 321 ? 44.095 -27.675 -36.548 1.00 55.47 321 ALA A CA 1
ATOM 2566 C C . ALA A 1 321 ? 44.994 -28.554 -35.664 1.00 55.47 321 ALA A C 1
ATOM 2568 O O . ALA A 1 321 ? 46.216 -28.494 -35.752 1.00 55.47 321 ALA A O 1
ATOM 2569 N N . PHE A 1 322 ? 44.393 -29.385 -34.814 1.00 51.97 322 PHE A N 1
ATOM 2570 C CA . PHE A 1 322 ? 45.057 -30.573 -34.294 1.00 51.97 322 PHE A CA 1
ATOM 2571 C C . PHE A 1 322 ? 44.344 -31.797 -34.862 1.00 51.97 322 PHE A C 1
ATOM 2573 O O . PHE A 1 322 ? 43.294 -32.227 -34.391 1.00 51.97 322 PHE A O 1
ATOM 2580 N N . ARG A 1 323 ? 44.917 -32.322 -35.951 1.00 52.25 323 ARG A N 1
ATOM 2581 C CA . ARG A 1 323 ? 44.624 -33.658 -36.470 1.00 52.25 323 ARG A CA 1
ATOM 2582 C C . ARG A 1 323 ? 44.962 -34.675 -35.380 1.00 52.25 323 ARG A C 1
ATOM 2584 O O . ARG A 1 323 ? 46.135 -34.911 -35.111 1.00 52.25 323 ARG A O 1
ATOM 2591 N N . SER A 1 324 ? 43.962 -35.372 -34.864 1.00 53.22 324 SER A N 1
ATOM 2592 C CA . SER A 1 324 ? 44.140 -36.747 -34.403 1.00 53.22 324 SER A CA 1
ATOM 2593 C C . SER A 1 324 ? 43.041 -37.634 -34.996 1.00 53.22 324 SER A C 1
ATOM 2595 O O . SER A 1 324 ? 41.903 -37.223 -35.204 1.00 53.22 324 SER A O 1
ATOM 2597 N N . ARG A 1 325 ? 43.485 -38.819 -35.420 1.00 43.34 325 ARG A N 1
ATOM 2598 C CA . ARG A 1 325 ? 42.819 -39.821 -36.264 1.00 43.34 325 ARG A CA 1
ATOM 2599 C C . ARG A 1 325 ? 41.486 -40.356 -35.706 1.00 43.34 325 ARG A C 1
ATOM 2601 O O . ARG A 1 325 ? 41.278 -40.329 -34.498 1.00 43.34 325 ARG A O 1
ATOM 2608 N N . PRO A 1 326 ? 40.636 -40.946 -36.573 1.00 55.47 326 PRO A N 1
ATOM 2609 C CA . PRO A 1 326 ? 39.341 -41.493 -36.197 1.00 55.47 326 PRO A CA 1
ATOM 2610 C C . PRO A 1 326 ? 39.450 -42.943 -35.702 1.00 55.47 326 PRO A C 1
ATOM 2612 O O . PRO A 1 326 ? 40.059 -43.782 -36.356 1.00 55.47 326 PRO A O 1
ATOM 2615 N N . THR A 1 327 ? 38.781 -43.240 -34.593 1.00 46.59 327 THR A N 1
ATOM 2616 C CA . THR A 1 327 ? 38.127 -44.527 -34.277 1.00 46.59 327 THR A CA 1
ATOM 2617 C C . THR A 1 327 ? 36.967 -44.121 -33.357 1.00 46.59 327 THR A C 1
ATOM 2619 O O . THR A 1 327 ? 37.188 -43.544 -32.307 1.00 46.59 327 THR A O 1
ATOM 2622 N N . GLY A 1 328 ? 35.719 -44.048 -33.812 1.00 50.25 328 GLY A N 1
ATOM 2623 C CA . GLY A 1 328 ? 34.873 -45.174 -34.181 1.00 50.25 328 GLY A CA 1
ATOM 2624 C C . GLY A 1 328 ? 33.892 -45.426 -33.032 1.00 50.25 328 GLY A C 1
ATOM 2625 O O . GLY A 1 328 ? 34.251 -46.150 -32.120 1.00 50.25 328 GLY A O 1
ATOM 2626 N N . ALA A 1 329 ? 32.698 -44.815 -33.058 1.00 42.84 329 ALA A N 1
ATOM 2627 C CA . ALA A 1 329 ? 31.471 -45.312 -32.405 1.00 42.84 329 ALA A CA 1
ATOM 2628 C C . ALA A 1 329 ? 30.289 -44.329 -32.559 1.00 42.84 329 ALA A C 1
ATOM 2630 O O . ALA A 1 329 ? 30.151 -43.331 -31.863 1.00 42.84 329 ALA A O 1
ATOM 2631 N N . ARG A 1 330 ? 29.440 -44.664 -33.528 1.00 53.44 330 ARG A N 1
ATOM 2632 C CA . ARG A 1 330 ? 27.968 -44.594 -33.575 1.00 53.44 330 ARG A CA 1
ATOM 2633 C C . ARG A 1 330 ? 27.228 -44.239 -32.257 1.00 53.44 330 ARG A C 1
ATOM 2635 O O . ARG A 1 330 ? 27.280 -45.027 -31.324 1.00 53.44 330 ARG A O 1
ATOM 2642 N N . GLN A 1 331 ? 26.416 -43.170 -32.266 1.00 42.03 331 GLN A N 1
ATOM 2643 C CA . GLN A 1 331 ? 25.075 -43.044 -31.630 1.00 42.03 331 GLN A CA 1
ATOM 2644 C C . GLN A 1 331 ? 24.507 -41.639 -31.947 1.00 42.03 331 GLN A C 1
ATOM 2646 O O . GLN A 1 331 ? 25.119 -40.637 -31.610 1.00 42.03 331 GLN A O 1
ATOM 2651 N N . VAL A 1 332 ? 23.537 -41.488 -32.859 1.00 50.09 332 VAL A N 1
ATOM 2652 C CA . VAL A 1 332 ? 22.068 -41.512 -32.650 1.00 50.09 332 VAL A CA 1
ATOM 2653 C C . VAL A 1 332 ? 21.593 -40.559 -31.544 1.00 50.09 332 VAL A C 1
ATOM 2655 O O . VAL A 1 332 ? 21.782 -40.834 -30.368 1.00 50.09 332 VAL A O 1
ATOM 2658 N N . GLY A 1 333 ? 20.893 -39.485 -31.934 1.00 37.94 333 GLY A N 1
ATOM 2659 C CA . GLY A 1 333 ? 20.185 -38.597 -31.005 1.00 37.94 333 GLY A CA 1
ATOM 2660 C C . GLY A 1 333 ? 19.572 -37.367 -31.678 1.00 37.94 333 GLY A C 1
ATOM 2661 O O . GLY A 1 333 ? 20.149 -36.290 -31.655 1.00 37.94 333 GLY A O 1
ATOM 2662 N N . ARG A 1 334 ? 18.407 -37.557 -32.304 1.00 43.03 334 ARG A N 1
ATOM 2663 C CA . ARG A 1 334 ? 17.521 -36.544 -32.910 1.00 43.03 334 ARG A CA 1
ATOM 2664 C C . ARG A 1 334 ? 17.158 -35.445 -31.893 1.00 43.03 334 ARG A C 1
ATOM 2666 O O . ARG A 1 334 ? 16.601 -35.771 -30.850 1.00 43.03 334 ARG A O 1
ATOM 2673 N N . CYS A 1 335 ? 17.365 -34.169 -32.225 1.00 36.81 335 CYS A N 1
ATOM 2674 C CA . CYS A 1 335 ? 16.716 -33.051 -31.530 1.00 36.81 335 CYS A CA 1
ATOM 2675 C C . CYS A 1 335 ? 15.502 -32.602 -32.350 1.00 36.81 335 CYS A C 1
ATOM 2677 O O . CYS A 1 335 ? 15.653 -31.952 -33.382 1.00 36.81 335 CYS A O 1
ATOM 2679 N N . ASN A 1 336 ? 14.306 -32.986 -31.899 1.00 39.97 336 ASN A N 1
ATOM 2680 C CA . ASN A 1 336 ? 13.052 -32.417 -32.378 1.00 39.97 336 ASN A CA 1
ATOM 2681 C C . ASN A 1 336 ? 12.872 -31.033 -31.744 1.00 39.97 336 ASN A C 1
ATOM 2683 O O . ASN A 1 336 ? 12.739 -30.910 -30.529 1.00 39.97 336 ASN A O 1
ATOM 2687 N N . THR A 1 337 ? 12.838 -30.001 -32.578 1.00 42.28 337 THR A N 1
ATOM 2688 C CA . THR A 1 337 ? 12.209 -28.720 -32.266 1.00 42.28 337 THR A CA 1
ATOM 2689 C C . THR A 1 337 ? 10.696 -28.901 -32.327 1.00 42.28 337 THR A C 1
ATOM 2691 O O . THR A 1 337 ? 10.145 -29.098 -33.407 1.00 42.28 337 THR A O 1
ATOM 2694 N N . THR A 1 338 ? 10.027 -28.840 -31.179 1.00 41.56 338 THR A N 1
ATOM 2695 C CA . THR A 1 338 ? 8.589 -28.554 -31.116 1.00 41.56 338 THR A CA 1
ATOM 2696 C C . THR A 1 338 ? 8.417 -27.130 -30.624 1.00 41.56 338 THR A C 1
ATOM 2698 O O . THR A 1 338 ? 8.859 -26.787 -29.528 1.00 41.56 338 THR A O 1
ATOM 2701 N N . GLU A 1 339 ? 7.805 -26.329 -31.488 1.00 36.81 339 GLU A N 1
ATOM 2702 C CA . GLU A 1 339 ? 7.146 -25.071 -31.168 1.00 36.81 339 GLU A CA 1
ATOM 2703 C C . GLU A 1 339 ? 6.093 -25.290 -30.075 1.00 36.81 339 GLU A C 1
ATOM 2705 O O . GLU A 1 339 ? 5.379 -26.295 -30.108 1.00 36.81 339 GLU A O 1
ATOM 2710 N N . LEU A 1 340 ? 6.007 -24.339 -29.141 1.00 42.66 340 LEU A N 1
ATOM 2711 C CA . LEU A 1 340 ? 4.767 -23.818 -28.555 1.00 42.66 340 LEU A CA 1
ATOM 2712 C C . LEU A 1 340 ? 5.043 -22.474 -27.872 1.00 42.66 340 LEU A C 1
ATOM 2714 O O . LEU A 1 340 ? 6.014 -22.403 -27.082 1.00 42.66 340 LEU A O 1
#

pLDDT: mean 73.95, std 21.12, range [29.69, 98.5]

Organism: Emiliania huxleyi (NCBI:txid2903)